Protein AF-A0A3D0LDP0-F1 (afdb_monomer)

Solvent-accessible surface area (backbone atoms only — not comparable to full-atom values): 14293 Å² total; per-residue (Å²): 132,55,76,66,56,52,51,52,51,51,52,51,51,52,51,53,52,52,52,50,51,51,51,51,52,49,51,55,51,48,54,50,48,52,54,46,50,67,53,43,67,64,47,64,78,70,68,77,84,78,96,70,92,71,87,87,81,73,90,76,76,71,83,43,73,59,37,53,51,30,53,55,51,36,50,54,50,52,51,51,41,50,54,49,48,53,55,33,52,54,31,54,52,49,34,54,50,44,55,53,49,42,55,52,34,53,76,70,73,48,90,45,68,70,56,54,52,52,34,52,52,37,49,51,52,34,49,52,48,50,52,52,40,52,51,51,50,51,52,40,53,49,46,44,50,53,24,53,49,51,43,55,52,52,55,58,53,55,70,57,58,78,75,70,78,91,80,84,87,83,90,77,89,83,90,82,91,82,84,89,84,90,81,88,79,90,89,85,88,84,91,78,83,85,84,79,86,78,86,78,81,80,79,78,81,76,81,81,79,86,77,88,79,84,86,81,91,75,91,79,84,89,81,84,131

Radius of gyration: 36.56 Å; Cα contacts (8 Å, |Δi|>4): 61; chains: 1; bounding box: 102×58×110 Å

pLDDT: mean 71.78, std 24.97, range [26.92, 97.44]

Nearest PDB structures (foldseek):
  6ixg-assembly2_B  TM=6.981E-01  e=3.106E+00  Homo sapiens
  3g67-assembly1_B  TM=4.786E-01  e=2.433E+00  Thermotoga maritima
  3g6b-assembly1_B  TM=5.863E-01  e=8.244E+00  Thermotoga maritima
  3zx6-assembly1_B  TM=4.062E-01  e=4.479E+00  Archaeoglobus fulgidus DSM 4304

Secondary structure (DSSP, 8-state):
--HHHHHHHHHHHHHHHHHHHHHHHHHHHHHHHHHHHHHHTTTGGGS----------S------HHHHHHHHHHHHHHHHHHHHHHHHHHHHHHHHHHHHHHHHHHHTT---HHHHHHHHHHHHHHHHHHHHHHHHHHHHHHHHHHHHHHHHHHHHHHHHHTTS-SS----------------------------------------------------------

Sequence (225 aa):
MSLEEKMKKRQEIQQQISDLQNQLRQHQIEQRKENQQKSGSSMDDMLGGNRQAAKAKKGGTGMSSASMQAIISADSSMHQVKVQGAVKSEMEGKAGVLESEIKLDEARGGDTTKKREELAEVEAKAQDITASQMEILSETEKDLKEAAEADREAEKKVDKKDKTEDKDKTDKSDQKLGEVSVDETKDTDNTVEPVNYEPVDVVSEGITVSTGTNEPAGNNVDVKV

Mean predicted aligned error: 21.75 Å

Structure (mmCIF, N/CA/C/O backbone):
data_AF-A0A3D0LDP0-F1
#
_entry.id   AF-A0A3D0LDP0-F1
#
loop_
_atom_site.group_PDB
_atom_site.id
_atom_site.type_symbol
_atom_site.label_atom_id
_atom_site.label_alt_id
_atom_site.label_comp_id
_atom_site.label_asym_id
_atom_site.label_entity_id
_atom_site.label_seq_id
_atom_site.pdbx_PDB_ins_code
_atom_site.Cartn_x
_atom_site.Cartn_y
_atom_site.Cartn_z
_atom_site.occupancy
_atom_site.B_iso_or_equiv
_atom_site.auth_seq_id
_atom_site.auth_comp_id
_atom_site.auth_asym_id
_atom_site.auth_atom_id
_atom_site.pdbx_PDB_model_num
ATOM 1 N N . MET A 1 1 ? -4.206 23.805 36.912 1.00 61.09 1 MET A N 1
ATOM 2 C CA . MET A 1 1 ? -3.276 24.696 36.189 1.00 61.09 1 MET A CA 1
ATOM 3 C C . MET A 1 1 ? -3.575 26.132 36.556 1.00 61.09 1 MET A C 1
ATOM 5 O O . MET A 1 1 ? -4.716 26.562 36.393 1.00 61.09 1 MET A O 1
ATOM 9 N N . SER A 1 2 ? -2.562 26.826 37.061 1.00 82.88 2 SER A N 1
ATOM 10 C CA . SER A 1 2 ? -2.573 28.261 37.358 1.00 82.88 2 SER A CA 1
ATOM 11 C C . SER A 1 2 ? -2.739 29.091 36.072 1.00 82.88 2 SER A C 1
ATOM 13 O O . SER A 1 2 ? -2.417 28.635 34.972 1.00 82.88 2 SER A O 1
ATOM 15 N N . LEU A 1 3 ? -3.263 30.315 36.192 1.00 84.62 3 LEU A N 1
ATOM 16 C CA . LEU A 1 3 ? -3.446 31.256 35.076 1.00 84.62 3 LEU A CA 1
ATOM 17 C C . LEU A 1 3 ? -2.103 31.587 34.397 1.00 84.62 3 LEU A C 1
ATOM 19 O O . LEU A 1 3 ? -2.027 31.699 33.175 1.00 84.62 3 LEU A O 1
ATOM 23 N N . GLU A 1 4 ? -1.027 31.626 35.179 1.00 81.69 4 GLU A N 1
ATOM 24 C CA . GLU A 1 4 ? 0.340 31.846 34.707 1.00 81.69 4 GLU A CA 1
ATOM 25 C C . GLU A 1 4 ? 0.877 30.661 33.884 1.00 81.69 4 GLU A C 1
ATOM 27 O O . GLU A 1 4 ? 1.462 30.847 32.817 1.00 81.69 4 GLU A O 1
ATOM 32 N N . GLU A 1 5 ? 0.590 29.428 34.314 1.00 85.62 5 GLU A N 1
ATOM 33 C CA . GLU A 1 5 ? 0.947 28.211 33.572 1.00 85.62 5 GLU A CA 1
ATOM 34 C C . GLU A 1 5 ? 0.204 28.132 32.234 1.00 85.62 5 GLU A C 1
ATOM 36 O O . GLU A 1 5 ? 0.773 27.711 31.228 1.00 85.62 5 GLU A O 1
ATOM 41 N N . LYS A 1 6 ? -1.061 28.572 32.194 1.00 88.25 6 LYS A N 1
ATOM 42 C CA . LYS A 1 6 ? -1.841 28.644 30.950 1.00 88.25 6 LYS A CA 1
ATOM 43 C C . LYS A 1 6 ? -1.274 29.676 29.977 1.00 88.25 6 LYS A C 1
ATOM 45 O O . LYS A 1 6 ? -1.229 29.406 28.780 1.00 88.25 6 LYS A O 1
ATOM 50 N N . MET A 1 7 ? -0.825 30.834 30.466 1.00 90.12 7 MET A N 1
ATOM 51 C CA . MET A 1 7 ? -0.200 31.848 29.611 1.00 90.12 7 MET A CA 1
ATOM 52 C C . MET A 1 7 ? 1.142 31.378 29.046 1.00 90.12 7 MET A C 1
ATOM 54 O O . MET A 1 7 ? 1.360 31.524 27.844 1.00 90.12 7 MET A O 1
ATOM 58 N N . LYS A 1 8 ? 1.992 30.743 29.865 1.00 92.12 8 LYS A N 1
ATOM 59 C CA . LYS A 1 8 ? 3.251 30.143 29.391 1.00 92.12 8 LYS A CA 1
ATOM 60 C C . LYS A 1 8 ? 3.009 29.060 28.344 1.00 92.12 8 LYS A C 1
ATOM 62 O O . LYS A 1 8 ? 3.582 29.137 27.264 1.00 92.12 8 LYS A O 1
ATOM 67 N N . LYS A 1 9 ? 2.084 28.128 28.597 1.00 91.69 9 LYS A N 1
ATOM 68 C CA . LYS A 1 9 ? 1.717 27.097 27.610 1.00 91.69 9 LYS A CA 1
ATOM 69 C C . LYS A 1 9 ? 1.188 27.691 26.312 1.00 91.69 9 LYS A C 1
ATOM 71 O O . LYS A 1 9 ? 1.481 27.186 25.239 1.00 91.69 9 LYS A O 1
ATOM 76 N N . ARG A 1 10 ? 0.422 28.780 26.386 1.00 93.38 10 ARG A N 1
ATOM 77 C CA . ARG A 1 10 ? -0.070 29.467 25.189 1.00 93.38 10 ARG A CA 1
ATOM 78 C C . ARG A 1 10 ? 1.066 30.095 24.379 1.00 93.38 10 ARG A C 1
ATOM 80 O O . ARG A 1 10 ? 1.023 30.025 23.157 1.00 93.38 10 ARG A O 1
ATOM 87 N N . GLN A 1 11 ? 2.057 30.691 25.038 1.00 94.69 11 GLN A N 1
ATOM 88 C CA . GLN A 1 11 ? 3.238 31.241 24.366 1.00 94.69 11 GLN A CA 1
ATOM 89 C C . GLN A 1 11 ? 4.102 30.140 23.743 1.00 94.69 11 GLN A C 1
ATOM 91 O O . GLN A 1 11 ? 4.520 30.270 22.598 1.00 94.69 11 GLN A O 1
ATOM 96 N N . GLU A 1 12 ? 4.300 29.036 24.460 1.00 94.44 12 GLU A N 1
ATOM 97 C CA . GLU A 1 12 ? 5.042 27.868 23.980 1.00 94.44 12 GLU A CA 1
ATOM 98 C C . GLU A 1 12 ? 4.375 27.239 22.749 1.00 94.44 12 GLU A C 1
ATOM 100 O O . GLU A 1 12 ? 5.027 27.029 21.730 1.00 94.44 12 GLU A O 1
ATOM 105 N N . ILE A 1 13 ? 3.052 27.050 22.783 1.00 95.81 13 ILE A N 1
ATOM 106 C CA . ILE A 1 13 ? 2.284 26.557 21.630 1.00 95.81 13 ILE A CA 1
ATOM 107 C C . ILE A 1 13 ? 2.407 27.515 20.438 1.00 95.81 13 ILE A C 1
ATOM 109 O O . ILE A 1 13 ? 2.549 27.074 19.303 1.00 95.81 13 ILE A O 1
ATOM 113 N N . GLN A 1 14 ? 2.379 28.831 20.665 1.00 94.75 14 GLN A N 1
ATOM 114 C CA . GLN A 1 14 ? 2.551 29.805 19.583 1.00 94.75 14 GLN A CA 1
ATOM 115 C C . GLN A 1 14 ? 3.947 29.746 18.952 1.00 94.75 14 GLN A C 1
ATOM 117 O O . GLN A 1 14 ? 4.055 29.847 17.729 1.00 94.75 14 GLN A O 1
ATOM 122 N N . GLN A 1 15 ? 4.996 29.548 19.754 1.00 95.06 15 GLN A N 1
ATOM 123 C CA . GLN A 1 15 ? 6.354 29.341 19.245 1.00 95.06 15 GLN A CA 1
ATOM 124 C C . GLN A 1 15 ? 6.444 28.052 18.425 1.00 95.06 15 GLN A C 1
ATOM 126 O O . GLN A 1 15 ? 6.892 28.092 17.282 1.00 95.06 15 GLN A O 1
ATOM 131 N N . GLN A 1 16 ? 5.906 26.946 18.942 1.00 96.12 16 GLN A N 1
ATOM 132 C CA . GLN A 1 16 ? 5.871 25.668 18.228 1.00 96.12 16 GLN A CA 1
ATOM 133 C C . GLN A 1 16 ? 5.115 25.760 16.896 1.00 96.12 16 GLN A C 1
ATOM 135 O O . GLN A 1 16 ? 5.568 25.213 15.895 1.00 96.12 16 GLN A O 1
ATOM 140 N N . ILE A 1 17 ? 3.994 26.489 16.846 1.00 95.12 17 ILE A N 1
ATOM 141 C CA . ILE A 1 17 ? 3.253 26.724 15.596 1.00 95.12 17 ILE A CA 1
ATOM 142 C C . ILE A 1 17 ? 4.118 27.487 14.586 1.00 95.12 17 ILE A C 1
ATOM 144 O O . ILE A 1 17 ? 4.141 27.127 13.410 1.00 95.12 17 ILE A O 1
ATOM 148 N N . SER A 1 18 ? 4.829 28.526 15.026 1.00 96.38 18 SER A N 1
ATOM 149 C CA . SER A 1 18 ? 5.713 29.307 14.155 1.00 96.38 18 SER A CA 1
ATOM 150 C C . SER A 1 18 ? 6.858 28.454 13.598 1.00 96.38 18 SER A C 1
ATOM 152 O O . SER A 1 18 ? 7.151 28.511 12.401 1.00 96.38 18 SER A O 1
ATOM 154 N N . ASP A 1 19 ? 7.473 27.625 14.437 1.00 96.94 19 ASP A N 1
ATOM 155 C CA . ASP A 1 19 ? 8.558 26.734 14.025 1.00 96.94 19 ASP A CA 1
ATOM 156 C C . ASP A 1 19 ? 8.072 25.677 13.029 1.00 96.94 19 ASP A C 1
ATOM 158 O O . ASP A 1 19 ? 8.693 25.482 11.981 1.00 96.94 19 ASP A O 1
ATOM 162 N N . LEU A 1 20 ? 6.908 25.073 13.282 1.00 97.31 20 LEU A N 1
ATOM 163 C CA . LEU A 1 20 ? 6.281 24.124 12.360 1.00 97.31 20 LEU A CA 1
ATOM 164 C C . LEU A 1 20 ? 5.942 24.767 11.009 1.00 97.31 20 LEU A C 1
ATOM 166 O O . LEU A 1 20 ? 6.154 24.157 9.962 1.00 97.31 20 LEU A O 1
ATOM 170 N N . GLN A 1 21 ? 5.458 26.012 10.995 1.00 95.56 21 GLN A N 1
ATOM 171 C CA . GLN A 1 21 ? 5.195 26.735 9.746 1.00 95.56 21 GLN A CA 1
ATOM 172 C C . GLN A 1 21 ? 6.478 27.008 8.953 1.00 95.56 21 GLN A C 1
ATOM 174 O O . GLN A 1 21 ? 6.472 26.927 7.722 1.00 95.56 21 GLN A O 1
ATOM 179 N N . ASN A 1 22 ? 7.584 27.310 9.637 1.00 96.12 22 ASN A N 1
ATOM 180 C CA . ASN A 1 22 ? 8.882 27.486 8.992 1.00 96.12 22 ASN A CA 1
ATOM 181 C C . ASN A 1 22 ? 9.413 26.165 8.420 1.00 96.12 22 ASN A C 1
ATOM 183 O O . ASN A 1 22 ? 9.867 26.156 7.275 1.00 96.12 22 ASN A O 1
ATOM 187 N N . GLN A 1 23 ? 9.280 25.055 9.153 1.00 96.31 23 GLN A N 1
ATOM 188 C CA . GLN A 1 23 ? 9.627 23.717 8.660 1.00 96.31 23 GLN A CA 1
ATOM 189 C C . GLN A 1 23 ? 8.791 23.324 7.439 1.00 96.31 23 GLN A C 1
ATOM 191 O O . GLN A 1 23 ? 9.340 22.871 6.436 1.00 96.31 23 GLN A O 1
ATOM 196 N N . LEU A 1 24 ? 7.478 23.567 7.473 1.00 95.50 24 LEU A N 1
ATOM 197 C CA . LEU A 1 24 ? 6.594 23.299 6.340 1.00 95.50 24 LEU A CA 1
ATOM 198 C C . LEU A 1 24 ? 7.001 24.116 5.109 1.00 95.50 24 LEU A C 1
ATOM 200 O O . LEU A 1 24 ? 7.079 23.576 4.006 1.00 95.50 24 LEU A O 1
ATOM 204 N N . ARG A 1 25 ? 7.301 25.410 5.292 1.00 96.31 25 ARG A N 1
ATOM 205 C CA . ARG A 1 25 ? 7.768 26.278 4.204 1.00 96.31 25 ARG A CA 1
ATOM 206 C C . ARG A 1 25 ? 9.084 25.765 3.620 1.00 96.31 25 ARG A C 1
ATOM 208 O O . ARG A 1 25 ? 9.228 25.727 2.401 1.00 96.31 25 ARG A O 1
ATOM 215 N N . GLN A 1 26 ? 10.024 25.360 4.471 1.00 95.19 26 GLN A N 1
ATOM 216 C CA . GLN A 1 26 ? 11.311 24.819 4.043 1.00 95.19 26 GLN A CA 1
ATOM 217 C C . GLN A 1 26 ? 11.131 23.528 3.241 1.00 95.19 26 GLN A C 1
ATOM 219 O O . GLN A 1 26 ? 11.650 23.430 2.133 1.00 95.19 26 GLN A O 1
ATOM 224 N N . HIS A 1 27 ? 10.311 22.601 3.733 1.00 95.94 27 HIS A N 1
ATOM 225 C CA . HIS A 1 27 ? 10.024 21.345 3.048 1.00 95.94 27 HIS A CA 1
ATOM 226 C C . HIS A 1 27 ? 9.334 21.562 1.692 1.00 95.94 27 HIS A C 1
ATOM 228 O O . HIS A 1 27 ? 9.665 20.909 0.707 1.00 95.94 27 HIS A O 1
ATOM 234 N N . GLN A 1 28 ? 8.398 22.511 1.595 1.00 93.00 28 GLN A N 1
ATOM 235 C CA . GLN A 1 28 ? 7.755 22.856 0.320 1.00 93.00 28 GLN A CA 1
ATOM 236 C C . GLN A 1 28 ? 8.742 23.450 -0.692 1.00 93.00 28 GLN A C 1
ATOM 238 O O . GLN A 1 28 ? 8.652 23.162 -1.886 1.00 93.00 28 GLN A O 1
ATOM 243 N N . ILE A 1 29 ? 9.681 24.283 -0.233 1.00 94.50 29 ILE A N 1
ATOM 244 C CA . ILE A 1 29 ? 10.746 24.830 -1.083 1.00 94.50 29 ILE A CA 1
ATOM 245 C C . ILE A 1 29 ? 11.676 23.709 -1.545 1.00 94.50 29 ILE A C 1
ATOM 247 O O . ILE A 1 29 ? 12.018 23.661 -2.723 1.00 94.50 29 ILE A O 1
ATOM 251 N N . GLU A 1 30 ? 12.049 22.798 -0.651 1.00 94.00 30 GLU A N 1
ATOM 252 C CA . GLU A 1 30 ? 12.917 21.664 -0.960 1.00 94.00 30 GLU A CA 1
ATOM 253 C C . GLU A 1 30 ? 12.265 20.711 -1.962 1.00 94.00 30 GLU A C 1
ATOM 255 O O . GLU A 1 30 ? 12.878 20.394 -2.974 1.00 94.00 30 GLU A O 1
ATOM 260 N N . GLN A 1 31 ? 10.984 20.384 -1.789 1.00 91.31 31 GLN A N 1
ATOM 261 C CA . GLN A 1 31 ? 10.231 19.567 -2.742 1.00 91.31 31 GLN A CA 1
ATOM 262 C C . GLN A 1 31 ? 10.118 20.243 -4.120 1.00 91.31 31 GLN A C 1
ATOM 264 O O . GLN A 1 31 ? 10.264 19.593 -5.155 1.00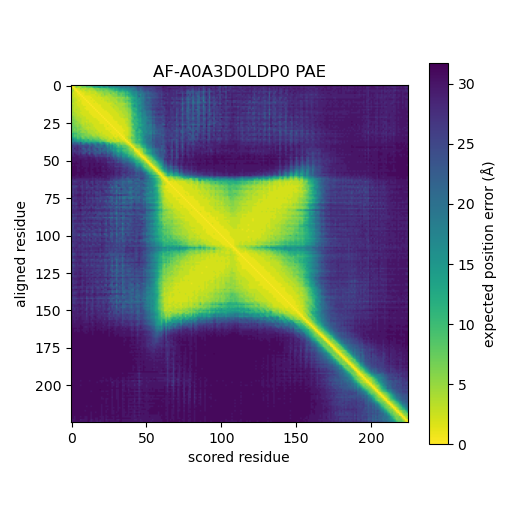 91.31 31 GLN A O 1
ATOM 269 N N . ARG A 1 32 ? 9.905 21.567 -4.166 1.00 90.12 32 ARG A N 1
ATOM 270 C CA . ARG A 1 32 ? 9.920 22.324 -5.431 1.00 90.12 32 ARG A CA 1
ATOM 271 C C . ARG A 1 32 ? 11.301 22.331 -6.072 1.00 90.12 32 ARG A C 1
ATOM 273 O O . ARG A 1 32 ? 11.393 22.187 -7.287 1.00 90.12 32 ARG A O 1
ATOM 280 N N . LYS A 1 33 ? 12.357 22.493 -5.277 1.00 89.38 33 LYS A N 1
ATOM 281 C CA . LYS A 1 33 ? 13.743 22.482 -5.745 1.00 89.38 33 LYS A CA 1
ATOM 282 C C . LYS A 1 33 ? 14.133 21.101 -6.262 1.00 89.38 33 LYS A C 1
ATOM 284 O O . LYS A 1 33 ? 14.723 21.020 -7.327 1.00 89.38 33 LYS A O 1
ATOM 289 N N . GLU A 1 34 ? 13.742 20.032 -5.582 1.00 86.50 34 GLU A N 1
ATOM 290 C CA . GLU A 1 34 ? 13.971 18.656 -6.015 1.00 86.50 34 GLU A CA 1
ATOM 291 C C . GLU A 1 34 ? 13.237 18.364 -7.330 1.00 86.50 34 GLU A C 1
ATOM 293 O O . GLU A 1 34 ? 13.839 17.854 -8.273 1.00 86.50 34 GLU A O 1
ATOM 298 N N . ASN A 1 35 ? 11.970 18.773 -7.448 1.00 81.81 35 ASN A N 1
ATOM 299 C CA . ASN A 1 35 ? 11.209 18.639 -8.692 1.00 81.81 35 ASN A CA 1
ATOM 300 C C . ASN A 1 35 ? 11.821 19.465 -9.834 1.00 81.81 35 ASN A C 1
ATOM 302 O O . ASN A 1 35 ? 11.879 18.996 -10.970 1.00 81.81 35 ASN A O 1
ATOM 306 N N . GLN A 1 36 ? 12.321 20.670 -9.548 1.00 77.81 36 GLN A N 1
ATOM 307 C CA . GLN A 1 36 ? 13.032 21.494 -10.529 1.00 77.81 36 GLN A CA 1
ATOM 308 C C . GLN A 1 36 ? 14.415 20.946 -10.872 1.00 77.81 36 GLN A C 1
ATOM 310 O O . GLN A 1 36 ? 14.832 21.098 -12.007 1.00 77.81 36 GLN A O 1
ATOM 315 N N . GLN A 1 37 ? 15.125 20.292 -9.955 1.00 76.44 37 GLN A N 1
ATOM 316 C CA . GLN A 1 37 ? 16.399 19.638 -10.258 1.00 76.44 37 GLN A CA 1
ATOM 317 C C . GLN A 1 37 ? 16.180 18.386 -11.112 1.00 76.44 37 GLN A C 1
ATOM 319 O O . GLN A 1 37 ? 16.908 18.195 -12.080 1.00 76.44 37 GLN A O 1
ATOM 324 N N . LYS A 1 38 ? 15.129 17.604 -10.829 1.00 70.12 38 LYS A N 1
ATOM 325 C CA . LYS A 1 38 ? 14.696 16.468 -11.661 1.00 70.12 38 LYS A CA 1
ATOM 326 C C . LYS A 1 38 ? 14.234 16.903 -13.058 1.00 70.12 38 LYS A C 1
ATOM 328 O O . LYS A 1 38 ? 14.491 16.205 -14.029 1.00 70.12 38 LYS A O 1
ATOM 333 N N . SER A 1 39 ? 13.584 18.065 -13.170 1.00 62.66 39 SER A N 1
ATOM 334 C CA . SER A 1 39 ? 13.124 18.611 -14.461 1.00 62.66 39 SER A CA 1
ATOM 335 C C . SER A 1 39 ? 14.215 19.405 -15.199 1.00 62.66 39 SER A C 1
ATOM 337 O O . SER A 1 39 ? 14.254 19.433 -16.424 1.00 62.66 39 SER A O 1
ATOM 339 N N . GLY A 1 40 ? 15.119 20.051 -14.461 1.00 56.19 40 GLY A N 1
ATOM 340 C CA . GLY A 1 40 ? 16.183 20.919 -14.966 1.00 56.19 40 GLY A CA 1
ATOM 341 C C . GLY A 1 40 ? 17.402 20.150 -15.465 1.00 56.19 40 GLY A C 1
ATOM 342 O O . GLY A 1 40 ? 17.995 20.559 -16.459 1.00 56.19 40 GLY A O 1
ATOM 343 N N . SER A 1 41 ? 17.716 18.986 -14.876 1.00 55.53 41 SER A N 1
ATOM 344 C CA . SER A 1 41 ? 18.724 18.077 -15.441 1.00 55.53 41 SER A CA 1
ATOM 345 C C . SER A 1 41 ? 18.313 17.506 -16.803 1.00 55.53 41 SER A C 1
ATOM 347 O O . SER A 1 41 ? 19.170 17.030 -17.534 1.00 55.53 41 SER A O 1
ATOM 349 N N . SER A 1 42 ? 17.021 17.559 -17.154 1.00 53.03 42 SER A N 1
ATOM 350 C CA . SER A 1 42 ? 16.510 17.123 -18.459 1.00 53.03 42 SER A CA 1
ATOM 351 C C . SER A 1 42 ? 16.497 18.234 -19.519 1.00 53.03 42 SER A C 1
ATOM 353 O O . SER A 1 42 ? 16.410 17.918 -20.701 1.00 53.03 42 SER A O 1
ATOM 355 N N . MET A 1 43 ? 16.565 19.517 -19.138 1.00 54.16 43 MET A N 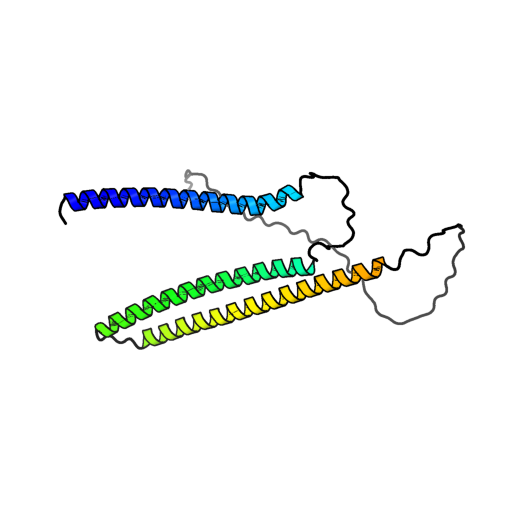1
ATOM 356 C CA . MET A 1 43 ? 16.565 20.639 -20.095 1.00 54.16 43 MET A CA 1
ATOM 357 C C . MET A 1 43 ? 17.962 21.200 -20.390 1.00 54.16 43 MET A C 1
ATOM 359 O O . MET A 1 43 ? 18.165 21.735 -21.479 1.00 54.16 43 MET A O 1
ATOM 363 N N . ASP A 1 44 ? 18.929 21.050 -19.478 1.00 52.56 44 ASP A N 1
ATOM 364 C CA . ASP A 1 44 ? 20.322 21.477 -19.714 1.00 52.56 44 ASP A CA 1
ATOM 365 C C . ASP A 1 44 ? 20.998 20.651 -20.830 1.00 52.56 44 ASP A C 1
ATOM 367 O O . ASP A 1 44 ? 21.762 21.183 -21.634 1.00 52.56 44 ASP A O 1
ATOM 371 N N . ASP A 1 45 ? 20.607 19.380 -20.981 1.00 55.94 45 ASP A N 1
ATOM 372 C CA . ASP A 1 45 ? 21.070 18.494 -22.063 1.00 55.94 45 ASP A CA 1
ATOM 373 C C . ASP A 1 45 ? 20.419 18.809 -23.433 1.00 55.94 45 ASP A C 1
ATOM 375 O O . ASP A 1 45 ? 20.904 18.396 -24.484 1.00 55.94 45 ASP A O 1
ATOM 379 N N . MET A 1 46 ? 19.339 19.604 -23.460 1.00 57.47 46 MET A N 1
ATOM 380 C CA . MET A 1 46 ? 18.641 19.982 -24.701 1.00 57.47 46 MET A CA 1
ATOM 381 C C . MET A 1 46 ? 19.059 21.353 -25.267 1.00 57.47 46 MET A C 1
ATOM 383 O O . MET A 1 46 ? 18.739 21.650 -26.419 1.00 57.47 46 MET A O 1
ATOM 387 N N . LEU A 1 47 ? 19.777 22.197 -24.510 1.00 60.69 47 LEU A N 1
ATOM 388 C CA . LEU A 1 47 ? 20.047 23.607 -24.867 1.00 60.69 47 LEU A CA 1
ATOM 389 C C . LEU A 1 47 ? 21.461 23.910 -25.408 1.00 60.69 47 LEU A C 1
ATOM 391 O O . LEU A 1 47 ? 21.826 25.072 -25.579 1.00 60.69 47 LEU A O 1
ATOM 395 N N . GLY A 1 48 ? 22.224 22.889 -25.812 1.00 62.59 48 GLY A N 1
ATOM 396 C CA . GLY A 1 48 ? 23.266 23.060 -26.838 1.00 62.59 48 GLY A CA 1
ATOM 397 C C . GLY A 1 48 ? 24.546 23.794 -26.411 1.00 62.59 48 GLY A C 1
ATOM 398 O O . GLY A 1 48 ? 25.088 24.585 -27.185 1.00 62.59 48 GLY A O 1
ATOM 399 N N . GLY A 1 49 ? 25.070 23.505 -25.220 1.00 58.56 49 GLY A N 1
ATOM 400 C CA . GLY A 1 49 ? 26.239 24.181 -24.650 1.00 58.56 49 GLY A CA 1
ATOM 401 C C . GLY A 1 49 ? 27.521 23.351 -24.506 1.00 58.56 49 GLY A C 1
ATOM 402 O O . GLY A 1 49 ? 28.088 23.378 -23.427 1.00 58.56 49 GLY A O 1
ATOM 403 N N . ASN A 1 50 ? 27.996 22.624 -25.532 1.00 48.72 50 ASN A N 1
ATOM 404 C CA . ASN A 1 50 ? 29.444 22.471 -25.810 1.00 48.72 50 ASN A CA 1
ATOM 405 C C . ASN A 1 50 ? 29.723 21.601 -27.050 1.00 48.72 50 ASN A C 1
ATOM 407 O O . ASN A 1 50 ? 29.756 20.372 -27.004 1.00 48.72 50 ASN A O 1
ATOM 411 N N . ARG A 1 51 ? 30.027 22.260 -28.172 1.00 56.12 51 ARG A N 1
ATOM 412 C CA . ARG A 1 51 ? 30.694 21.652 -29.331 1.00 56.12 51 ARG A CA 1
ATOM 413 C C . ARG A 1 51 ? 32.213 21.738 -29.161 1.00 56.12 51 ARG A C 1
ATOM 415 O O . ARG A 1 51 ? 32.851 22.525 -29.848 1.00 56.12 51 ARG A O 1
ATOM 422 N N . GLN A 1 52 ? 32.814 20.888 -28.331 1.00 52.19 52 GLN A N 1
ATOM 423 C CA . GLN A 1 52 ? 34.243 20.576 -28.466 1.00 52.19 52 GLN A CA 1
ATOM 424 C C . GLN A 1 52 ? 34.543 19.114 -28.112 1.00 52.19 52 GLN A C 1
ATOM 426 O O . GLN A 1 52 ? 34.693 18.740 -26.957 1.00 52.19 52 GLN A O 1
ATOM 431 N N . ALA A 1 53 ? 34.648 18.311 -29.174 1.00 52.47 53 ALA A N 1
ATOM 432 C CA . ALA A 1 53 ? 35.577 17.199 -29.357 1.00 52.47 53 ALA A CA 1
ATOM 433 C C . ALA A 1 53 ? 36.040 16.436 -28.097 1.00 52.47 53 ALA A C 1
ATOM 435 O O . ALA A 1 53 ? 37.189 16.548 -27.675 1.00 52.47 53 ALA A O 1
ATOM 436 N N . ALA A 1 54 ? 35.205 15.519 -27.616 1.00 43.97 54 ALA A N 1
ATOM 437 C CA . ALA A 1 54 ? 35.702 14.257 -27.087 1.00 43.97 54 ALA A CA 1
ATOM 438 C C . ALA A 1 54 ? 35.358 13.177 -28.113 1.00 43.97 54 ALA A C 1
ATOM 440 O O . ALA A 1 54 ? 34.199 13.000 -28.477 1.00 43.97 54 ALA A O 1
ATOM 441 N N . LYS A 1 55 ? 36.382 12.490 -28.625 1.00 46.72 55 LYS A N 1
ATOM 442 C CA . LYS A 1 55 ? 36.250 11.268 -29.423 1.00 46.72 55 LYS A CA 1
ATOM 443 C C . LYS A 1 55 ? 35.270 10.323 -28.720 1.00 46.72 55 LYS A C 1
ATOM 445 O O . LYS A 1 55 ? 35.643 9.646 -27.765 1.00 46.72 55 LYS A O 1
ATOM 450 N N . ALA A 1 56 ? 34.040 10.272 -29.219 1.00 48.16 56 ALA A N 1
ATOM 451 C CA . ALA A 1 56 ? 33.063 9.252 -28.895 1.00 48.16 56 ALA A CA 1
ATOM 452 C C . ALA A 1 56 ? 33.588 7.924 -29.447 1.00 48.16 56 ALA A C 1
ATOM 454 O O . ALA A 1 56 ? 33.409 7.588 -30.614 1.00 48.16 56 ALA A O 1
ATOM 455 N N . LYS A 1 57 ? 34.333 7.203 -28.614 1.00 49.97 57 LYS A N 1
ATOM 456 C CA . LYS A 1 57 ? 34.701 5.814 -28.863 1.00 49.97 57 LYS A CA 1
ATOM 457 C C . LYS A 1 57 ? 34.458 5.005 -27.599 1.00 49.97 57 LYS A C 1
ATOM 459 O O . LYS A 1 57 ? 35.409 4.598 -26.944 1.00 49.97 57 LYS A O 1
ATOM 464 N N . LYS A 1 58 ? 33.177 4.829 -27.266 1.00 45.84 58 LYS A N 1
ATOM 465 C CA . LYS A 1 58 ? 32.571 3.578 -26.781 1.00 45.84 58 LYS A CA 1
ATOM 466 C C . LYS A 1 58 ? 31.061 3.805 -26.678 1.00 45.84 58 LYS A C 1
ATOM 468 O O . LYS A 1 58 ? 30.643 4.712 -25.967 1.00 45.84 58 LYS A O 1
ATOM 473 N N . GLY A 1 59 ? 30.285 3.065 -27.466 1.00 47.47 59 GLY A N 1
ATOM 474 C CA . GLY A 1 59 ? 28.842 3.237 -27.578 1.00 47.47 59 GLY A CA 1
ATOM 475 C C . GLY A 1 59 ? 28.142 2.959 -26.253 1.00 47.47 59 GLY A C 1
ATOM 476 O O . GLY A 1 59 ? 28.233 1.855 -25.733 1.00 47.47 59 GLY A O 1
ATOM 477 N N . GLY A 1 60 ? 27.470 3.971 -25.715 1.00 51.94 60 GLY A N 1
ATOM 478 C CA . GLY A 1 60 ? 26.270 3.757 -24.923 1.00 51.94 60 GLY A CA 1
ATOM 479 C C . GLY A 1 60 ? 25.118 4.021 -25.872 1.00 51.94 60 GLY A C 1
ATOM 480 O O . GLY A 1 60 ? 24.885 5.169 -26.254 1.00 51.94 60 GLY A O 1
ATOM 481 N N . THR A 1 61 ? 24.476 2.966 -26.353 1.00 58.66 61 THR A N 1
ATOM 482 C CA . THR A 1 61 ? 23.206 3.117 -27.055 1.00 58.66 61 THR A CA 1
ATOM 483 C C . THR A 1 61 ? 22.223 3.616 -25.993 1.00 58.66 61 THR A C 1
ATOM 485 O O . THR A 1 61 ? 22.147 3.035 -24.915 1.00 58.66 61 THR A O 1
ATOM 488 N N . GLY A 1 62 ? 21.539 4.744 -26.220 1.00 69.00 62 GLY A N 1
ATOM 489 C CA . GLY A 1 62 ? 20.440 5.145 -25.330 1.00 69.00 62 GLY A CA 1
ATOM 490 C C . GLY A 1 62 ? 19.443 3.987 -25.170 1.00 69.00 62 GLY A C 1
ATOM 491 O O . GLY A 1 62 ? 19.392 3.134 -26.055 1.00 69.00 62 GLY A O 1
ATOM 492 N N . MET A 1 63 ? 18.702 3.940 -24.052 1.00 77.00 63 MET A N 1
ATOM 493 C CA . MET A 1 63 ? 17.726 2.876 -23.733 1.00 77.00 63 MET A CA 1
ATOM 494 C C . MET A 1 63 ? 17.020 2.339 -24.987 1.00 77.00 63 MET A C 1
ATOM 496 O O . MET A 1 63 ? 16.433 3.124 -25.742 1.00 77.00 63 MET A O 1
ATOM 500 N N . SER A 1 64 ? 17.069 1.024 -25.223 1.00 83.62 64 SER A N 1
ATOM 501 C CA . SER A 1 64 ? 16.393 0.447 -26.388 1.00 83.62 64 SER A CA 1
ATOM 502 C C . SER A 1 64 ? 14.873 0.604 -26.286 1.00 83.62 64 SER A C 1
ATOM 504 O O . SER A 1 64 ? 14.299 0.833 -25.222 1.00 83.62 64 SER A O 1
ATOM 506 N N . SER A 1 65 ? 14.174 0.412 -27.405 1.00 87.75 65 SER A N 1
ATOM 507 C CA . SER A 1 65 ? 12.705 0.399 -27.428 1.00 87.75 65 SER A CA 1
ATOM 508 C C . SER A 1 65 ? 12.100 -0.604 -26.440 1.00 87.75 65 SER A C 1
ATOM 510 O O . SER A 1 65 ? 11.095 -0.295 -25.806 1.00 87.75 65 SER A O 1
ATOM 512 N N . ALA A 1 66 ? 12.737 -1.768 -26.271 1.00 86.12 66 ALA A N 1
ATOM 513 C CA . ALA A 1 66 ? 12.317 -2.797 -25.325 1.00 86.12 66 ALA A CA 1
ATOM 514 C C . ALA A 1 66 ? 12.409 -2.321 -23.866 1.00 86.12 66 ALA A C 1
ATOM 516 O O . ALA A 1 66 ? 11.455 -2.500 -23.111 1.00 86.12 66 ALA A O 1
ATOM 517 N N . SER A 1 67 ? 13.501 -1.659 -23.469 1.00 86.62 67 SER A N 1
ATOM 518 C CA . SER A 1 67 ? 13.613 -1.100 -22.118 1.00 86.62 67 SER A CA 1
ATOM 519 C C . SER A 1 67 ? 12.688 0.087 -21.900 1.00 86.62 67 SER A C 1
ATOM 521 O O . SER A 1 67 ? 12.092 0.189 -20.831 1.00 86.62 67 SER A O 1
ATOM 523 N N . MET A 1 68 ? 12.467 0.938 -22.907 1.00 90.50 68 MET A N 1
ATOM 524 C CA . MET A 1 68 ? 11.446 1.987 -22.813 1.00 90.50 68 MET A CA 1
ATOM 525 C C . MET A 1 68 ? 10.048 1.397 -22.595 1.00 90.50 68 MET A C 1
ATOM 527 O O . MET A 1 68 ? 9.327 1.849 -21.707 1.00 90.50 68 MET A O 1
ATOM 531 N N . GLN A 1 69 ? 9.678 0.358 -23.346 1.00 91.25 69 GLN A N 1
ATOM 532 C CA . GLN A 1 69 ? 8.391 -0.318 -23.189 1.00 91.25 69 GLN A CA 1
ATOM 533 C C . GLN A 1 69 ? 8.258 -1.005 -21.824 1.00 91.25 69 GLN A C 1
ATOM 535 O O . GLN A 1 69 ? 7.198 -0.911 -21.204 1.00 91.25 69 GLN A O 1
ATOM 540 N N . ALA A 1 70 ? 9.320 -1.644 -21.326 1.00 92.25 70 ALA A N 1
ATOM 541 C CA . ALA A 1 70 ? 9.324 -2.263 -20.004 1.00 92.25 70 ALA A CA 1
ATOM 542 C C . ALA A 1 70 ? 9.170 -1.225 -18.883 1.00 92.25 70 ALA A C 1
ATOM 544 O O . ALA A 1 70 ? 8.409 -1.456 -17.951 1.00 92.25 70 ALA A O 1
ATOM 545 N N . ILE A 1 71 ? 9.804 -0.049 -18.991 1.00 92.06 71 ILE A N 1
ATOM 546 C CA . ILE A 1 71 ? 9.615 1.037 -18.014 1.00 92.06 71 ILE A CA 1
ATOM 547 C C . ILE A 1 71 ? 8.183 1.585 -18.044 1.00 92.06 71 ILE A C 1
ATOM 549 O O . ILE A 1 71 ? 7.597 1.800 -16.985 1.00 92.06 71 ILE A O 1
ATOM 553 N N . ILE A 1 72 ? 7.597 1.790 -19.226 1.00 92.31 72 ILE A N 1
ATOM 554 C CA . ILE A 1 72 ? 6.201 2.250 -19.341 1.00 92.31 72 ILE A CA 1
ATOM 555 C C . ILE A 1 72 ? 5.241 1.207 -18.751 1.00 92.31 72 ILE A C 1
ATOM 557 O O . ILE A 1 72 ? 4.321 1.551 -18.010 1.00 92.31 72 ILE A O 1
ATOM 561 N N . SER A 1 73 ? 5.476 -0.074 -19.044 1.00 92.25 73 SER A N 1
ATOM 562 C CA . SER A 1 73 ? 4.668 -1.177 -18.511 1.00 92.25 73 SER A CA 1
ATOM 563 C C . SER A 1 73 ? 4.806 -1.260 -16.990 1.00 92.25 73 SER A C 1
ATOM 565 O O . SER A 1 73 ? 3.798 -1.318 -16.289 1.00 92.25 73 SER A O 1
ATOM 567 N N . ALA A 1 74 ? 6.028 -1.130 -16.469 1.00 93.25 74 ALA A N 1
ATOM 568 C CA . ALA A 1 74 ? 6.296 -1.063 -15.039 1.00 93.25 74 ALA A CA 1
ATOM 569 C C . ALA A 1 74 ? 5.563 0.100 -14.358 1.00 93.25 74 ALA A C 1
ATOM 571 O O . ALA A 1 74 ? 5.030 -0.082 -13.269 1.00 93.25 74 ALA A O 1
ATOM 572 N N . ASP A 1 75 ? 5.477 1.277 -14.985 1.00 93.81 75 ASP A N 1
ATOM 573 C CA . ASP A 1 75 ? 4.707 2.396 -14.433 1.00 93.81 75 ASP A CA 1
ATOM 574 C C . ASP A 1 75 ? 3.217 2.041 -14.301 1.00 93.81 75 ASP A C 1
ATOM 576 O O . ASP A 1 75 ? 2.617 2.245 -13.242 1.00 93.81 75 ASP A O 1
ATOM 580 N N . SER A 1 76 ? 2.634 1.405 -15.322 1.00 93.69 76 SER A N 1
ATOM 581 C CA . SER A 1 76 ? 1.239 0.946 -15.274 1.00 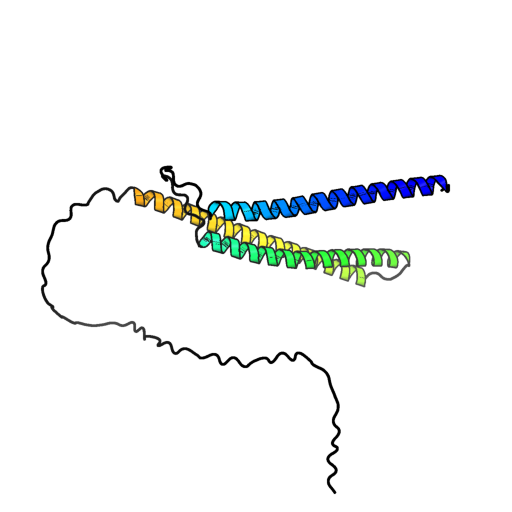93.69 76 SER A CA 1
ATOM 582 C C . SER A 1 76 ? 0.992 -0.106 -14.180 1.00 93.69 76 SER A C 1
ATOM 584 O O . SER A 1 76 ? 0.044 0.026 -13.399 1.00 93.69 76 SER A O 1
ATOM 586 N N . SER A 1 77 ? 1.897 -1.078 -14.031 1.00 93.69 77 SER A N 1
ATOM 587 C CA . SER A 1 77 ? 1.867 -2.081 -12.961 1.00 93.69 77 SER A CA 1
ATOM 588 C C . SER A 1 77 ? 1.989 -1.434 -11.581 1.00 93.69 77 SER A C 1
ATOM 590 O O . SER A 1 77 ? 1.228 -1.737 -10.661 1.00 93.69 77 SER A O 1
ATOM 592 N N . MET A 1 78 ? 2.881 -0.453 -11.434 1.00 92.69 78 MET A N 1
ATOM 593 C CA . MET A 1 78 ? 3.038 0.314 -10.197 1.00 92.69 78 MET A CA 1
ATOM 594 C C . MET A 1 78 ? 1.796 1.151 -9.873 1.00 92.69 78 MET A C 1
ATOM 596 O O . MET A 1 78 ? 1.443 1.310 -8.702 1.00 92.69 78 MET A O 1
ATOM 600 N N . HIS A 1 79 ? 1.098 1.678 -10.880 1.00 95.56 79 HIS A N 1
ATOM 601 C CA . HIS A 1 79 ? -0.202 2.319 -10.698 1.00 95.56 79 HIS A CA 1
ATOM 602 C C . HIS A 1 79 ? -1.253 1.337 -10.165 1.00 95.56 79 HIS A C 1
ATOM 604 O O . HIS A 1 79 ? -1.965 1.672 -9.215 1.00 95.56 79 HIS A O 1
ATOM 610 N N . GLN A 1 80 ? -1.308 0.117 -10.698 1.00 93.44 80 GLN A N 1
ATOM 611 C CA . GLN A 1 80 ? -2.212 -0.927 -10.212 1.00 93.44 80 GLN A CA 1
ATOM 612 C C . GLN A 1 80 ? -1.913 -1.322 -8.757 1.00 93.44 80 GLN A C 1
ATOM 614 O O . GLN A 1 80 ? -2.832 -1.390 -7.936 1.00 93.44 80 GLN A O 1
ATOM 619 N N . VAL A 1 81 ? -0.634 -1.478 -8.400 1.00 94.31 81 VAL A N 1
ATOM 620 C CA . VAL A 1 81 ? -0.199 -1.755 -7.019 1.00 94.31 81 VAL A CA 1
ATOM 621 C C . VAL A 1 81 ? -0.626 -0.639 -6.062 1.00 94.31 81 VAL A C 1
ATOM 623 O O . VAL A 1 81 ? -1.084 -0.925 -4.955 1.00 94.31 81 VAL A O 1
ATOM 626 N N . LYS A 1 82 ? -0.543 0.634 -6.477 1.00 94.81 82 LYS A N 1
ATOM 627 C CA . LYS A 1 82 ? -1.012 1.773 -5.664 1.00 94.81 82 LYS A CA 1
ATOM 628 C C . LYS A 1 82 ? -2.517 1.713 -5.408 1.00 94.81 82 LYS A C 1
ATOM 630 O O . LYS A 1 82 ? -2.939 1.938 -4.276 1.00 94.81 82 LYS A O 1
ATOM 635 N N . VAL A 1 83 ? -3.319 1.394 -6.427 1.00 95.56 83 VAL A N 1
ATOM 636 C CA . VAL A 1 83 ? -4.780 1.247 -6.278 1.00 95.56 83 VAL A CA 1
ATOM 637 C C . VAL A 1 83 ? -5.103 0.107 -5.314 1.00 95.56 83 VAL A C 1
ATOM 639 O O . VAL A 1 83 ? -5.858 0.300 -4.363 1.00 95.56 83 VAL A O 1
ATOM 642 N N . GLN A 1 84 ? -4.467 -1.052 -5.491 1.00 93.38 84 GLN A N 1
ATOM 643 C CA . GLN A 1 84 ? -4.583 -2.179 -4.565 1.00 93.38 84 GLN A CA 1
ATOM 644 C C . GLN A 1 84 ? -4.136 -1.805 -3.141 1.00 93.38 84 GLN A C 1
ATOM 646 O O . GLN A 1 84 ? -4.770 -2.198 -2.166 1.00 93.38 84 GLN A O 1
ATOM 651 N N . GLY A 1 85 ? -3.092 -0.985 -3.003 1.00 94.19 85 GLY A N 1
ATOM 652 C CA . GLY A 1 85 ? -2.603 -0.493 -1.713 1.00 94.19 85 GLY A CA 1
ATOM 653 C C . GLY A 1 85 ? -3.602 0.401 -0.991 1.00 94.19 85 GLY A C 1
ATOM 654 O O . GLY A 1 85 ? -3.768 0.270 0.221 1.00 94.19 85 GLY A O 1
ATOM 655 N N . ALA A 1 86 ? -4.314 1.256 -1.725 1.00 94.62 86 ALA A N 1
ATOM 656 C CA . ALA A 1 86 ? -5.393 2.059 -1.161 1.00 94.62 86 ALA A CA 1
ATOM 657 C C . ALA A 1 86 ? -6.535 1.170 -0.643 1.00 94.62 86 ALA A C 1
ATOM 659 O O . ALA A 1 86 ? -6.954 1.328 0.501 1.00 94.62 86 ALA A O 1
ATOM 660 N N . VAL A 1 87 ? -6.967 0.179 -1.432 1.00 95.31 87 VAL A N 1
ATOM 661 C CA . VAL A 1 87 ? -8.015 -0.772 -1.019 1.00 95.31 87 VAL A CA 1
ATOM 662 C C . VAL A 1 87 ? -7.586 -1.570 0.213 1.00 95.31 87 VAL A C 1
ATOM 664 O O . VAL A 1 87 ? -8.365 -1.718 1.153 1.00 95.31 87 VAL A O 1
ATOM 667 N N . LYS A 1 88 ? -6.335 -2.038 0.258 1.00 95.00 88 LYS A N 1
ATOM 668 C CA . LYS A 1 88 ? -5.779 -2.710 1.437 1.00 95.00 88 LYS A CA 1
ATOM 669 C C . LYS A 1 88 ? -5.813 -1.807 2.672 1.00 95.00 88 LYS A C 1
ATOM 671 O O . LYS A 1 88 ? -6.254 -2.253 3.724 1.00 95.00 88 LYS A O 1
ATOM 676 N N . SER A 1 89 ? -5.393 -0.547 2.552 1.00 95.06 89 SER A N 1
ATOM 677 C CA . SER A 1 89 ? -5.413 0.396 3.676 1.00 95.06 89 SER A CA 1
ATOM 678 C C . SER A 1 89 ? -6.837 0.656 4.183 1.00 95.06 89 SER A C 1
ATOM 680 O O . SER A 1 89 ? -7.061 0.719 5.392 1.00 95.06 89 SER A O 1
ATOM 682 N N . GLU A 1 90 ? -7.821 0.732 3.283 1.00 95.44 90 GLU A N 1
ATOM 683 C CA . GLU A 1 90 ? -9.232 0.804 3.673 1.00 95.44 90 GLU A CA 1
ATOM 684 C C . GLU A 1 90 ? -9.701 -0.462 4.405 1.00 95.44 90 GLU A C 1
ATOM 686 O O . GLU A 1 90 ? -10.441 -0.361 5.385 1.00 95.44 90 GLU A O 1
ATOM 691 N N . MET A 1 91 ? -9.274 -1.649 3.962 1.00 95.25 91 MET A N 1
ATOM 692 C CA . MET A 1 91 ? -9.580 -2.915 4.636 1.00 95.25 91 MET A CA 1
ATOM 693 C C . MET A 1 91 ? 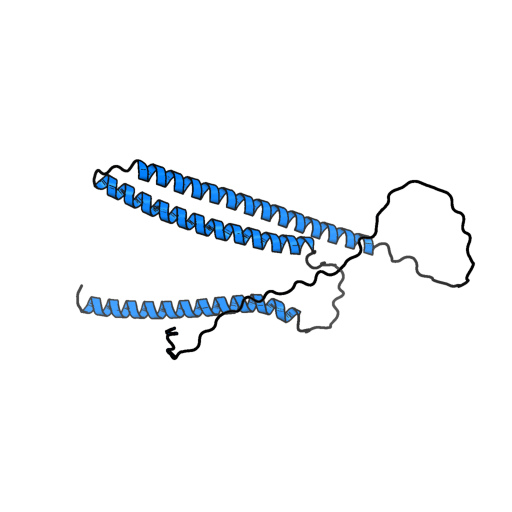-8.950 -2.988 6.030 1.00 95.25 91 MET A C 1
ATOM 695 O O . MET A 1 91 ? -9.645 -3.327 6.981 1.00 95.25 91 MET A O 1
ATOM 699 N N . GLU A 1 92 ? -7.683 -2.601 6.183 1.00 93.19 92 GLU A N 1
ATOM 700 C CA . GLU A 1 92 ? -7.007 -2.525 7.487 1.00 93.19 92 GLU A CA 1
ATOM 701 C C . GLU A 1 92 ? -7.712 -1.537 8.431 1.00 93.19 92 GLU A C 1
ATOM 703 O O . GLU A 1 92 ? -7.907 -1.824 9.613 1.00 93.19 92 GLU A O 1
ATOM 708 N N . GLY A 1 93 ? -8.172 -0.397 7.905 1.00 96.31 93 GLY A N 1
ATOM 709 C CA . GLY A 1 93 ? -8.978 0.561 8.663 1.00 96.31 93 GLY A CA 1
ATOM 710 C C . GLY A 1 93 ? -10.309 -0.031 9.134 1.00 96.31 93 GLY A C 1
ATOM 711 O O . GLY A 1 93 ? -10.669 0.113 10.304 1.00 96.31 93 GLY A O 1
ATOM 712 N N . LYS A 1 94 ? -11.027 -0.738 8.250 1.00 95.88 94 LYS A N 1
ATOM 713 C CA . LYS A 1 94 ? -12.272 -1.445 8.598 1.00 95.88 94 LYS A CA 1
ATOM 714 C C . LYS A 1 94 ? -12.036 -2.543 9.634 1.00 95.88 94 LYS A C 1
ATOM 716 O O . LYS A 1 94 ? -12.804 -2.629 10.588 1.00 95.88 94 LYS A O 1
ATOM 721 N N . ALA A 1 95 ? -10.970 -3.328 9.489 1.00 95.44 95 ALA A N 1
ATOM 722 C CA . ALA A 1 95 ? -10.580 -4.347 10.458 1.00 95.44 95 ALA A CA 1
ATOM 723 C C . ALA A 1 95 ? -10.322 -3.728 11.842 1.00 95.44 95 ALA A C 1
ATOM 725 O O . ALA A 1 95 ? -10.876 -4.188 12.837 1.00 95.44 95 ALA A O 1
ATOM 726 N N . GLY A 1 96 ? -9.593 -2.608 11.908 1.00 96.31 96 GLY A N 1
ATOM 727 C CA . GLY A 1 96 ? -9.364 -1.888 13.164 1.00 96.31 96 GLY A CA 1
ATOM 728 C C . GLY A 1 96 ? -10.651 -1.378 13.828 1.00 96.31 96 GLY A C 1
ATOM 729 O O . GLY A 1 96 ? -10.790 -1.444 15.053 1.00 96.31 96 GLY A O 1
ATOM 730 N N . VAL A 1 97 ? -11.623 -0.911 13.035 1.00 97.44 97 VAL A N 1
ATOM 731 C CA . VAL A 1 97 ? -12.954 -0.540 13.547 1.00 97.44 97 VAL A CA 1
ATOM 732 C C . VAL A 1 97 ? -13.680 -1.772 14.088 1.00 97.44 97 VAL A C 1
ATOM 734 O O . VAL A 1 97 ? -14.105 -1.747 15.244 1.00 97.44 97 VAL A O 1
ATOM 737 N N . LEU A 1 98 ? -13.752 -2.861 13.319 1.00 96.06 98 LEU A N 1
ATOM 738 C CA . LEU A 1 98 ? -14.394 -4.112 13.736 1.00 96.06 98 LEU A CA 1
ATOM 739 C C . LEU A 1 98 ? -13.777 -4.673 15.021 1.00 96.06 98 LEU A C 1
ATOM 741 O O . LEU A 1 98 ? -14.508 -5.044 15.936 1.00 96.06 98 LEU A O 1
ATOM 745 N N . GLU A 1 99 ? -12.450 -4.660 15.155 1.00 95.44 99 GLU A N 1
ATOM 746 C CA . GLU A 1 99 ? -11.775 -5.044 16.397 1.00 95.44 99 GLU A CA 1
ATOM 747 C C . GLU A 1 99 ? -12.226 -4.204 17.596 1.00 95.44 99 GLU A C 1
ATOM 749 O O . GLU A 1 99 ? -12.429 -4.730 18.693 1.00 95.44 99 GLU A O 1
ATOM 754 N N . SER A 1 100 ? -12.331 -2.885 17.417 1.00 96.38 100 SER A N 1
ATOM 755 C CA . SER A 1 100 ? -12.740 -1.979 18.490 1.00 96.38 100 SER A CA 1
ATOM 756 C C . SER A 1 100 ? -14.198 -2.201 18.893 1.00 96.38 100 SER A C 1
ATOM 758 O O . SER A 1 100 ? -14.516 -2.201 20.084 1.00 96.38 100 SER A O 1
ATOM 760 N N . GLU A 1 101 ? -15.064 -2.470 17.916 1.00 95.25 101 GLU A N 1
ATOM 761 C CA . GLU A 1 101 ? -16.463 -2.800 18.149 1.00 95.25 101 GLU A CA 1
ATOM 762 C C . GLU A 1 101 ? -16.617 -4.142 18.862 1.00 95.25 101 GLU A C 1
ATOM 764 O O . GLU A 1 101 ? -17.357 -4.217 19.838 1.00 95.25 101 GLU A O 1
ATOM 769 N N . ILE A 1 102 ? -15.877 -5.175 18.447 1.00 95.44 102 ILE A N 1
ATOM 770 C CA . ILE A 1 102 ? -15.861 -6.485 19.114 1.00 95.44 102 ILE A CA 1
ATOM 771 C C . ILE A 1 102 ? -15.450 -6.324 20.579 1.00 95.44 102 ILE A C 1
ATOM 773 O O . ILE A 1 102 ? -16.142 -6.818 21.465 1.00 95.44 102 ILE A O 1
ATOM 777 N N . LYS A 1 103 ? -14.366 -5.585 20.852 1.00 95.62 103 LYS A N 1
ATOM 778 C CA . LYS A 1 103 ? -13.893 -5.329 22.225 1.00 95.62 103 LYS A CA 1
ATOM 779 C C . LYS A 1 103 ? -14.957 -4.615 23.067 1.00 95.62 103 LYS A C 1
ATOM 781 O O . LYS A 1 103 ? -15.134 -4.938 24.242 1.00 95.62 103 LYS A O 1
ATOM 786 N N . LEU A 1 104 ? -15.662 -3.644 22.485 1.00 96.31 104 LEU A N 1
ATOM 787 C CA . LEU A 1 104 ? -16.716 -2.897 23.172 1.00 96.31 104 LEU A CA 1
ATOM 788 C C . LEU A 1 104 ? -17.957 -3.755 23.439 1.00 96.31 104 LEU A C 1
ATOM 790 O O . LEU A 1 104 ? -18.526 -3.685 24.530 1.00 96.31 104 LEU A O 1
ATOM 794 N N . ASP A 1 105 ? -18.377 -4.544 22.455 1.00 94.25 105 ASP A N 1
ATOM 795 C CA . ASP A 1 105 ? -19.544 -5.412 22.561 1.00 94.25 105 ASP A CA 1
ATOM 796 C C . ASP A 1 105 ? -19.283 -6.549 23.554 1.00 94.25 105 ASP A C 1
ATOM 798 O O . ASP A 1 105 ? -20.131 -6.818 24.403 1.00 94.25 105 ASP A O 1
ATOM 802 N N . GLU A 1 106 ? -18.077 -7.121 23.568 1.00 94.06 106 GLU A N 1
ATOM 803 C CA . GLU A 1 106 ? -17.649 -8.095 24.581 1.00 94.06 106 GLU A CA 1
ATOM 804 C C . GLU A 1 106 ? -17.678 -7.514 25.991 1.00 94.06 106 GLU A C 1
ATOM 806 O O . GLU A 1 106 ? -18.211 -8.140 26.908 1.00 94.06 106 GLU A O 1
ATOM 811 N N . ALA A 1 107 ? -17.188 -6.285 26.168 1.00 94.50 107 ALA A N 1
ATOM 812 C CA . ALA A 1 107 ? -17.242 -5.597 27.457 1.00 94.50 107 ALA A CA 1
ATOM 813 C C . ALA A 1 107 ? -18.683 -5.342 27.943 1.00 94.50 107 ALA A C 1
ATOM 815 O O . ALA A 1 107 ? -18.910 -5.162 29.140 1.00 94.50 107 ALA A O 1
ATOM 816 N N . ARG A 1 108 ? -19.661 -5.329 27.030 1.00 95.62 108 ARG A N 1
ATOM 817 C CA . ARG A 1 108 ? -21.092 -5.158 27.323 1.00 95.62 108 ARG A CA 1
ATOM 818 C C . ARG A 1 108 ? -21.862 -6.481 27.391 1.00 95.62 108 ARG A C 1
ATOM 820 O O . ARG A 1 108 ? -23.057 -6.451 27.673 1.00 95.62 108 ARG A O 1
ATOM 827 N N . GLY A 1 109 ? -21.202 -7.617 27.157 1.00 92.38 109 GLY A N 1
ATOM 828 C CA . GLY A 1 109 ? -21.839 -8.936 27.100 1.00 92.38 109 GLY A CA 1
ATOM 829 C C . GLY A 1 109 ? -22.687 -9.168 25.842 1.00 92.38 109 GLY A C 1
ATOM 830 O O . GLY A 1 109 ? -23.624 -9.962 25.883 1.00 92.38 109 GLY A O 1
ATOM 831 N N . GLY A 1 110 ? -22.402 -8.449 24.754 1.00 92.50 110 GLY A N 1
ATOM 832 C CA . GLY A 1 110 ? -23.025 -8.639 23.445 1.00 92.50 110 GLY A CA 1
ATOM 833 C C . GLY A 1 110 ? -22.441 -9.825 22.669 1.00 92.50 110 GLY A C 1
ATOM 834 O O . GLY A 1 110 ? -21.358 -10.320 22.977 1.00 92.50 110 GLY A O 1
ATOM 835 N N . ASP A 1 111 ? -23.166 -10.276 21.644 1.00 92.50 111 ASP A N 1
ATOM 836 C CA . ASP A 1 111 ? -22.707 -11.319 20.720 1.00 92.50 111 ASP A CA 1
ATOM 837 C C . ASP A 1 111 ? -21.792 -10.723 19.637 1.00 92.50 111 ASP A C 1
ATOM 839 O O . ASP A 1 111 ? -22.182 -9.799 18.921 1.00 92.50 111 ASP A O 1
ATOM 843 N N . THR A 1 112 ? -20.579 -11.267 19.508 1.00 95.12 112 THR A N 1
ATOM 844 C CA . THR A 1 112 ? -19.551 -10.814 18.557 1.00 95.12 112 THR A CA 1
ATOM 845 C C . THR A 1 112 ? -19.234 -11.820 17.455 1.00 95.12 112 THR A C 1
ATOM 847 O O . THR A 1 112 ? -18.364 -11.552 16.628 1.00 95.12 112 THR A O 1
ATOM 850 N N . THR A 1 113 ? -19.945 -12.950 17.390 1.00 93.81 113 THR A N 1
ATOM 851 C CA . THR A 1 113 ? -19.686 -14.038 16.427 1.00 93.81 113 THR A CA 1
ATOM 852 C C . THR A 1 113 ? -19.616 -13.545 14.980 1.00 93.81 113 THR A C 1
ATOM 854 O O . THR A 1 113 ? -18.585 -13.694 14.329 1.00 93.81 113 THR A O 1
ATOM 857 N N . LYS A 1 114 ? -20.658 -12.854 14.507 1.00 94.38 114 LYS A N 1
ATOM 858 C CA . LYS A 1 114 ? -20.716 -12.310 13.138 1.00 94.38 114 LYS A CA 1
ATOM 859 C C . LYS A 1 114 ? -19.626 -11.279 12.847 1.00 94.38 114 LYS A C 1
ATOM 861 O O . LYS A 1 114 ? -19.056 -11.279 11.765 1.00 94.38 114 LYS A O 1
ATOM 866 N N . LYS A 1 1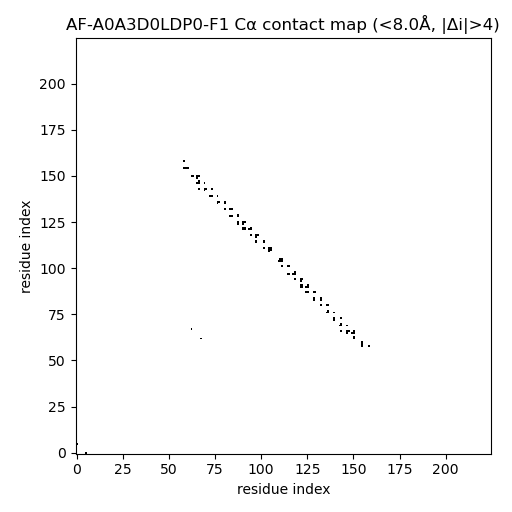15 ? -19.312 -10.410 13.814 1.00 93.88 115 LYS A N 1
ATOM 867 C CA . LYS A 1 115 ? -18.265 -9.389 13.645 1.00 93.88 115 LYS A CA 1
ATOM 868 C C . LYS A 1 115 ? -16.876 -10.017 13.557 1.00 93.88 115 LYS A C 1
ATOM 870 O O . LYS A 1 115 ? -16.030 -9.524 12.824 1.00 93.88 115 LYS A O 1
ATOM 875 N N . ARG A 1 116 ? -16.640 -11.110 14.289 1.00 92.88 116 ARG A N 1
ATOM 876 C CA . ARG A 1 116 ? -15.391 -11.883 14.222 1.00 92.88 116 ARG A CA 1
ATOM 877 C C . ARG A 1 116 ? -15.234 -12.597 12.879 1.00 92.88 116 ARG A C 1
ATOM 879 O O . ARG A 1 116 ? -14.124 -12.640 12.361 1.00 92.88 116 ARG A O 1
ATOM 886 N N . GLU A 1 117 ? -16.322 -13.117 12.314 1.00 95.38 117 GLU A N 1
ATOM 887 C CA . GLU A 1 117 ? -16.319 -13.670 10.952 1.00 95.38 117 GLU A CA 1
ATOM 888 C C . GLU A 1 117 ? -16.011 -12.588 9.909 1.00 95.38 117 GLU A C 1
ATOM 890 O O . GLU A 1 117 ? -15.133 -12.781 9.072 1.00 95.38 117 GLU A O 1
ATOM 895 N N . GLU A 1 118 ? -16.665 -11.426 10.001 1.00 95.31 118 GLU A N 1
ATOM 896 C CA . GLU A 1 118 ? -16.412 -10.297 9.098 1.00 95.31 118 GLU A CA 1
ATOM 897 C C . GLU A 1 118 ? -14.970 -9.783 9.213 1.00 95.31 118 GLU A C 1
ATOM 899 O O . GLU A 1 118 ? -14.323 -9.532 8.198 1.00 95.31 118 GLU A O 1
ATOM 904 N N . LEU A 1 119 ? -14.433 -9.684 10.435 1.00 96.00 119 LEU A N 1
ATOM 905 C CA . LEU A 1 119 ? -13.039 -9.305 10.666 1.00 96.00 119 LEU A CA 1
ATOM 906 C C . LEU A 1 119 ? -12.083 -10.261 9.942 1.00 96.00 119 LEU A C 1
ATOM 908 O O . LEU A 1 119 ? -11.206 -9.807 9.211 1.00 96.00 119 LEU A O 1
ATOM 912 N N . ALA A 1 120 ? -12.294 -11.572 10.085 1.00 95.38 120 ALA A N 1
ATOM 913 C CA . ALA A 1 120 ? -11.475 -12.578 9.418 1.00 95.38 120 ALA A CA 1
ATOM 914 C C . ALA A 1 120 ? -11.584 -12.499 7.884 1.00 95.38 120 ALA A C 1
ATOM 916 O O . ALA A 1 120 ? -10.585 -12.661 7.186 1.00 95.38 120 ALA A O 1
ATOM 917 N N . GLU A 1 121 ? -12.773 -12.218 7.342 1.00 96.00 121 GLU A N 1
ATOM 918 C CA . GLU A 1 121 ? -12.964 -12.033 5.899 1.00 96.00 121 GLU A CA 1
ATOM 919 C C . GLU A 1 121 ? -12.226 -10.788 5.380 1.00 96.00 121 GLU A C 1
ATOM 921 O O . GLU A 1 121 ? -11.577 -10.836 4.331 1.00 96.00 121 GLU A O 1
ATOM 926 N N . VAL A 1 122 ? -12.306 -9.670 6.107 1.00 96.12 122 VAL A N 1
ATOM 927 C CA . VAL A 1 122 ? -11.619 -8.422 5.746 1.00 96.12 122 VAL A CA 1
ATOM 928 C C . VAL A 1 122 ? -10.101 -8.601 5.805 1.00 96.12 122 VAL A C 1
ATOM 930 O O . VAL A 1 122 ? -9.403 -8.179 4.882 1.00 96.12 122 VAL A O 1
ATOM 933 N N . GLU A 1 123 ? -9.586 -9.274 6.834 1.00 94.69 123 GLU A N 1
ATOM 934 C CA . GLU A 1 123 ? -8.162 -9.605 6.950 1.00 94.69 123 GLU A CA 1
ATOM 935 C C . GLU A 1 123 ? -7.693 -10.535 5.826 1.00 94.69 123 GLU A C 1
ATOM 937 O O . GLU A 1 123 ? -6.654 -10.282 5.213 1.00 94.69 123 GLU A O 1
ATOM 942 N N . ALA A 1 124 ? -8.473 -11.571 5.500 1.00 95.62 124 ALA A N 1
ATOM 943 C CA . ALA A 1 124 ? -8.156 -12.486 4.408 1.00 95.62 124 ALA A CA 1
ATOM 944 C C . ALA A 1 124 ? -8.076 -11.752 3.061 1.00 95.62 124 ALA A C 1
ATOM 946 O O . ALA A 1 124 ? -7.129 -11.956 2.302 1.00 95.62 124 ALA A O 1
ATOM 947 N N . LYS A 1 125 ? -9.013 -10.837 2.781 1.00 95.44 125 LYS A N 1
ATOM 948 C CA . LYS A 1 125 ? -8.971 -10.006 1.565 1.00 95.44 125 LYS A CA 1
ATOM 949 C C . LYS A 1 125 ? -7.768 -9.063 1.547 1.00 95.44 125 LYS A C 1
ATOM 951 O O . LYS A 1 125 ? -7.137 -8.907 0.506 1.00 95.44 125 LYS A O 1
ATOM 956 N N . ALA A 1 126 ? -7.403 -8.463 2.680 1.00 93.62 126 ALA A N 1
ATOM 957 C CA . ALA A 1 126 ? -6.211 -7.618 2.766 1.00 93.62 126 ALA A CA 1
ATOM 958 C C . ALA A 1 126 ? -4.915 -8.414 2.497 1.00 93.62 126 ALA A C 1
ATOM 960 O O . ALA A 1 126 ? -3.980 -7.907 1.863 1.00 93.62 126 ALA A O 1
ATOM 961 N N . GLN A 1 127 ? -4.859 -9.673 2.943 1.00 95.19 127 GLN A N 1
ATOM 962 C CA . GLN A 1 127 ? -3.753 -10.588 2.650 1.00 95.19 127 GLN A CA 1
ATOM 963 C C . GLN A 1 127 ? -3.712 -10.995 1.175 1.00 95.19 127 GLN A C 1
ATOM 965 O O . GLN A 1 127 ? -2.640 -10.954 0.577 1.00 95.19 127 GLN A O 1
ATOM 970 N N . ASP A 1 128 ? -4.857 -11.312 0.574 1.00 95.25 128 ASP A N 1
ATOM 971 C CA . ASP A 1 128 ? -4.966 -11.656 -0.850 1.00 95.25 128 ASP A CA 1
ATOM 972 C C . ASP A 1 128 ? -4.507 -10.503 -1.758 1.00 95.25 128 ASP A C 1
ATOM 974 O O . ASP A 1 128 ? -3.707 -10.680 -2.679 1.00 95.25 128 ASP A O 1
ATOM 978 N N . ILE A 1 129 ? -4.897 -9.272 -1.413 1.00 93.50 129 ILE A N 1
ATOM 979 C CA . ILE A 1 129 ? -4.392 -8.069 -2.082 1.00 93.50 129 ILE A CA 1
ATOM 980 C C . ILE A 1 129 ? -2.873 -7.947 -1.914 1.00 93.50 129 ILE A C 1
ATOM 982 O O . ILE A 1 129 ? -2.179 -7.591 -2.860 1.00 93.50 129 ILE A O 1
ATOM 986 N N . THR A 1 130 ? -2.333 -8.258 -0.734 1.00 94.00 130 THR A N 1
ATOM 987 C CA . THR A 1 130 ? -0.878 -8.228 -0.507 1.00 94.00 130 THR A CA 1
ATOM 988 C C . THR A 1 130 ? -0.151 -9.261 -1.371 1.00 94.00 130 THR A C 1
ATOM 990 O O . THR A 1 130 ? 0.908 -8.958 -1.918 1.00 94.00 130 THR A O 1
ATOM 993 N N . ALA A 1 131 ? -0.716 -10.459 -1.532 1.00 95.06 131 ALA A N 1
ATOM 994 C CA . ALA A 1 131 ? -0.171 -11.478 -2.424 1.00 95.06 131 ALA A CA 1
ATOM 995 C C . ALA A 1 131 ? -0.197 -11.008 -3.888 1.00 95.06 131 ALA A C 1
ATOM 997 O O . ALA A 1 131 ? 0.827 -11.069 -4.564 1.00 95.06 131 ALA A O 1
ATOM 998 N N . SER A 1 132 ? -1.318 -10.429 -4.331 1.00 93.56 132 SER A N 1
ATOM 999 C CA . SER A 1 132 ? -1.460 -9.844 -5.672 1.00 93.56 132 SER A CA 1
ATOM 1000 C C . SER A 1 132 ? -0.450 -8.717 -5.925 1.00 93.56 132 SER A C 1
ATOM 1002 O O . SER A 1 132 ? 0.144 -8.634 -6.997 1.00 93.56 132 SER A O 1
ATOM 1004 N N . GLN A 1 133 ? -0.200 -7.862 -4.927 1.00 94.31 133 GLN A N 1
ATOM 1005 C CA . GLN A 1 133 ? 0.824 -6.817 -5.018 1.00 94.31 133 GLN A CA 1
ATOM 1006 C C . GLN A 1 133 ? 2.217 -7.411 -5.220 1.00 94.31 133 GLN A C 1
ATOM 1008 O O . GLN A 1 133 ? 2.978 -6.910 -6.044 1.00 94.31 133 GLN A O 1
ATOM 1013 N N . MET A 1 134 ? 2.561 -8.468 -4.478 1.00 95.19 134 MET A N 1
ATOM 1014 C CA . MET A 1 134 ? 3.853 -9.140 -4.633 1.00 95.19 134 MET A CA 1
ATOM 1015 C C . MET A 1 134 ? 3.996 -9.796 -6.008 1.00 95.19 134 MET A C 1
ATOM 1017 O O . MET A 1 134 ? 5.075 -9.727 -6.591 1.00 95.19 134 MET A O 1
ATOM 1021 N N . GLU A 1 135 ? 2.928 -10.392 -6.536 1.00 94.94 135 GLU A N 1
ATOM 1022 C CA . GLU A 1 135 ? 2.920 -10.995 -7.871 1.00 94.94 135 GLU A CA 1
ATOM 1023 C C . GLU A 1 135 ? 3.191 -9.951 -8.960 1.00 94.94 135 GLU A C 1
ATOM 1025 O O . GLU A 1 135 ? 4.136 -10.109 -9.732 1.00 94.94 135 GLU A O 1
ATOM 1030 N N . ILE A 1 136 ? 2.454 -8.835 -8.950 1.00 92.75 136 ILE A N 1
ATOM 1031 C CA . ILE A 1 136 ? 2.632 -7.745 -9.923 1.00 92.75 136 ILE A CA 1
ATOM 1032 C C . ILE A 1 136 ? 4.048 -7.163 -9.844 1.00 92.75 136 ILE A C 1
ATOM 1034 O O . ILE A 1 136 ? 4.671 -6.883 -10.870 1.00 92.75 136 ILE A O 1
ATOM 1038 N N . LEU A 1 137 ? 4.576 -6.976 -8.630 1.00 94.00 137 LEU A N 1
ATOM 1039 C CA . LEU A 1 137 ? 5.940 -6.484 -8.440 1.00 94.00 137 LEU A CA 1
ATOM 1040 C C . LEU A 1 137 ? 6.974 -7.478 -8.979 1.00 94.00 137 LEU A C 1
ATOM 1042 O O . LEU A 1 137 ? 7.898 -7.064 -9.672 1.00 94.00 137 LEU A O 1
ATOM 1046 N N . SER A 1 138 ? 6.799 -8.776 -8.726 1.00 94.88 138 SER A N 1
ATOM 1047 C CA . SER A 1 138 ? 7.707 -9.807 -9.232 1.00 94.88 138 SER A CA 1
ATOM 1048 C C . SER A 1 138 ? 7.672 -9.923 -10.756 1.00 94.88 138 SER A C 1
ATOM 1050 O O . SER A 1 138 ? 8.719 -10.138 -11.367 1.00 94.88 138 SER A O 1
ATOM 1052 N N . GLU A 1 139 ? 6.495 -9.810 -11.374 1.00 94.00 139 GLU A N 1
ATOM 1053 C CA . GLU A 1 139 ? 6.351 -9.808 -12.834 1.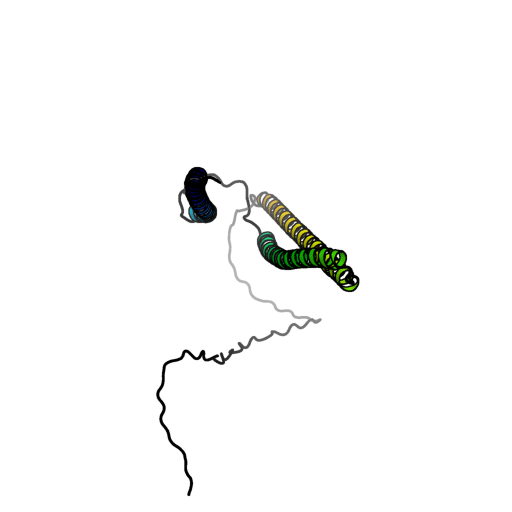00 94.00 139 GLU A CA 1
ATOM 1054 C C . GLU A 1 139 ? 7.029 -8.572 -13.436 1.00 94.00 139 GLU A C 1
ATOM 1056 O O . GLU A 1 139 ? 7.856 -8.686 -14.337 1.00 94.00 139 GLU A O 1
ATOM 1061 N N . THR A 1 140 ? 6.808 -7.403 -12.832 1.00 93.69 140 THR A N 1
ATOM 1062 C CA . THR A 1 140 ? 7.456 -6.150 -13.241 1.00 93.69 140 THR A CA 1
ATOM 1063 C C . THR A 1 140 ? 8.983 -6.221 -13.123 1.00 93.69 140 THR A C 1
ATOM 1065 O O . THR A 1 140 ? 9.704 -5.779 -14.019 1.00 93.69 140 THR A O 1
ATOM 1068 N N . GLU A 1 141 ? 9.509 -6.786 -12.033 1.00 92.44 141 GLU A N 1
ATOM 1069 C CA . GLU A 1 141 ? 10.952 -6.992 -11.852 1.00 92.44 141 GLU A CA 1
ATOM 1070 C C . GLU A 1 141 ? 11.536 -7.922 -12.918 1.00 92.44 141 GLU A C 1
ATOM 1072 O O . GLU A 1 141 ? 12.636 -7.674 -13.427 1.00 92.44 141 GLU A O 1
ATOM 1077 N N . LYS A 1 142 ? 10.803 -8.982 -13.269 1.00 94.69 142 LYS A N 1
ATOM 1078 C CA . LYS A 1 142 ? 11.202 -9.916 -14.318 1.00 94.69 142 LYS A CA 1
ATOM 1079 C C . LYS A 1 142 ? 11.260 -9.218 -15.678 1.00 94.69 142 LYS A C 1
ATOM 1081 O O . LYS A 1 142 ? 12.301 -9.293 -16.330 1.00 94.69 142 LYS A O 1
ATOM 1086 N N . ASP A 1 143 ? 10.218 -8.486 -16.057 1.00 90.75 143 ASP A N 1
ATOM 1087 C CA . ASP A 1 143 ? 10.140 -7.785 -17.345 1.00 90.75 143 ASP A CA 1
ATOM 1088 C C . ASP A 1 143 ? 11.237 -6.723 -17.493 1.00 90.75 143 ASP A C 1
ATOM 1090 O O . ASP A 1 143 ? 11.900 -6.624 -18.529 1.00 90.75 143 ASP A O 1
ATOM 1094 N N . LEU A 1 144 ? 11.499 -5.958 -16.428 1.00 91.75 144 LEU A N 1
ATOM 1095 C CA . LEU A 1 144 ? 12.585 -4.977 -16.409 1.00 91.75 144 LEU A CA 1
ATOM 1096 C C . LEU A 1 144 ? 13.957 -5.641 -16.547 1.00 91.75 144 LEU A C 1
ATOM 1098 O O . LEU A 1 144 ? 14.834 -5.118 -17.241 1.00 91.75 144 LEU A O 1
ATOM 1102 N N . LYS A 1 145 ? 14.161 -6.791 -15.897 1.00 92.81 145 LYS A N 1
ATOM 1103 C CA . LYS A 1 145 ? 15.414 -7.541 -15.996 1.00 92.81 145 LYS A CA 1
ATOM 1104 C C . LYS A 1 145 ? 15.620 -8.103 -17.401 1.00 92.81 145 LYS A C 1
ATOM 1106 O O . LYS A 1 145 ? 16.720 -7.969 -17.933 1.00 92.81 145 LYS A O 1
ATOM 1111 N N . GLU A 1 146 ? 14.590 -8.690 -18.002 1.00 91.69 146 GLU A N 1
ATOM 1112 C CA . GLU A 1 146 ? 14.649 -9.216 -19.370 1.00 91.69 146 GLU A CA 1
ATOM 1113 C C . GLU A 1 146 ? 14.945 -8.103 -20.381 1.00 91.69 146 GLU A C 1
ATOM 1115 O O . GLU A 1 146 ? 15.834 -8.250 -21.222 1.00 91.69 146 GLU A O 1
ATOM 1120 N N . ALA A 1 147 ? 14.296 -6.944 -20.248 1.00 89.94 147 ALA A N 1
ATOM 1121 C CA . ALA A 1 147 ? 14.571 -5.796 -21.104 1.00 89.94 147 ALA A CA 1
ATOM 1122 C C . ALA A 1 147 ? 16.000 -5.250 -20.920 1.00 89.94 147 ALA A C 1
ATOM 1124 O O . ALA A 1 147 ? 16.671 -4.917 -21.897 1.00 89.94 147 ALA A O 1
ATOM 1125 N N . ALA A 1 148 ? 16.511 -5.217 -19.686 1.00 87.25 148 ALA A N 1
ATOM 1126 C CA . ALA A 1 148 ? 17.891 -4.816 -19.414 1.00 87.25 148 ALA A CA 1
ATOM 1127 C C . ALA A 1 148 ? 18.925 -5.817 -19.968 1.00 87.25 148 ALA A C 1
ATOM 1129 O O . ALA A 1 148 ? 20.022 -5.426 -20.377 1.00 87.25 148 ALA A O 1
ATOM 1130 N N . GLU A 1 149 ? 18.613 -7.114 -19.976 1.00 88.69 149 GLU A N 1
ATOM 1131 C CA . GLU A 1 149 ? 19.451 -8.133 -20.610 1.00 88.69 149 GLU A CA 1
ATOM 1132 C C . GLU A 1 149 ? 19.426 -8.010 -22.140 1.00 88.69 149 GLU A C 1
ATOM 1134 O O . GLU A 1 149 ? 20.493 -8.049 -22.758 1.00 88.69 149 GLU A O 1
ATOM 1139 N N . ALA A 1 150 ? 18.258 -7.755 -22.740 1.00 84.81 150 ALA A N 1
ATOM 1140 C CA . ALA A 1 150 ? 18.117 -7.501 -24.174 1.00 84.81 150 ALA A CA 1
ATOM 1141 C C . ALA A 1 150 ? 18.923 -6.271 -24.633 1.00 84.81 150 ALA A C 1
ATOM 1143 O O . ALA A 1 150 ? 19.624 -6.340 -25.647 1.00 84.81 150 ALA A O 1
ATOM 1144 N N . ASP A 1 151 ? 18.909 -5.187 -23.851 1.00 82.50 151 ASP A N 1
ATOM 1145 C CA . ASP A 1 151 ? 19.729 -3.994 -24.098 1.00 82.50 151 ASP 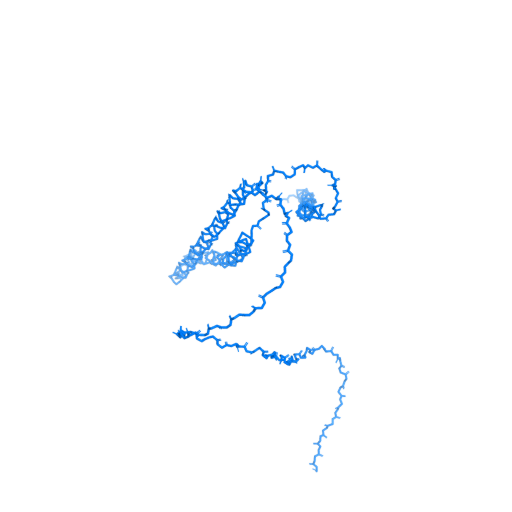A CA 1
ATOM 1146 C C . ASP A 1 151 ? 21.226 -4.339 -24.107 1.00 82.50 151 ASP A C 1
ATOM 1148 O O . ASP A 1 151 ? 21.951 -4.006 -25.048 1.00 82.50 151 ASP A O 1
ATOM 1152 N N . ARG A 1 152 ? 21.694 -5.104 -23.112 1.00 82.69 152 ARG A N 1
ATOM 1153 C CA . ARG A 1 152 ? 23.098 -5.550 -23.031 1.00 82.69 152 ARG A CA 1
ATOM 1154 C C . ARG A 1 152 ? 23.497 -6.472 -24.179 1.00 82.69 152 ARG A C 1
ATOM 1156 O O . ARG A 1 152 ? 24.659 -6.473 -24.593 1.00 82.69 152 ARG A O 1
ATOM 1163 N N . GLU A 1 153 ? 22.592 -7.318 -24.663 1.00 78.75 153 GLU A N 1
ATOM 1164 C CA . GLU A 1 153 ? 22.859 -8.169 -25.824 1.00 78.75 153 GLU A CA 1
ATOM 1165 C C . GLU A 1 153 ? 22.921 -7.372 -27.129 1.00 78.75 153 GLU A C 1
ATOM 1167 O O . GLU A 1 153 ? 23.782 -7.655 -27.970 1.00 78.75 153 GLU A O 1
ATOM 1172 N N . ALA A 1 154 ? 22.060 -6.364 -27.288 1.00 72.94 154 ALA A N 1
ATOM 1173 C CA . ALA A 1 154 ? 22.085 -5.456 -28.428 1.00 72.94 154 ALA A CA 1
ATOM 1174 C C . ALA A 1 154 ? 23.403 -4.664 -28.477 1.00 72.94 154 ALA A C 1
ATOM 1176 O O . ALA A 1 154 ? 24.069 -4.659 -29.517 1.00 72.94 154 ALA A O 1
ATOM 1177 N N . GLU A 1 155 ? 23.855 -4.113 -27.345 1.00 68.19 155 GLU A N 1
ATOM 1178 C CA . GLU A 1 155 ? 25.144 -3.411 -27.239 1.00 68.19 155 GLU A CA 1
ATOM 1179 C C . GLU A 1 155 ? 26.334 -4.309 -27.635 1.00 68.19 155 GLU A C 1
ATOM 1181 O O . GLU A 1 155 ? 27.190 -3.917 -28.434 1.00 68.19 155 GLU A O 1
ATOM 1186 N N . LYS A 1 156 ? 26.359 -5.568 -27.172 1.00 70.00 156 LYS A N 1
ATOM 1187 C CA . LYS A 1 156 ? 27.423 -6.536 -27.518 1.00 70.00 156 LYS A CA 1
ATOM 1188 C C . LYS A 1 156 ? 27.459 -6.912 -29.006 1.00 70.00 156 LYS A C 1
ATOM 1190 O O . LYS A 1 156 ? 28.517 -7.313 -29.502 1.00 70.00 156 LYS A O 1
ATOM 1195 N N . LYS A 1 157 ? 26.328 -6.848 -29.721 1.00 62.41 157 LYS A N 1
ATOM 1196 C CA . LYS A 1 157 ? 26.255 -7.150 -31.165 1.00 62.41 157 LYS A CA 1
ATOM 1197 C C . LYS A 1 157 ? 26.752 -5.985 -32.021 1.00 62.41 157 LYS A C 1
ATOM 1199 O O . LYS A 1 157 ? 27.405 -6.236 -33.036 1.00 62.41 157 LYS A O 1
ATOM 1204 N N . VAL A 1 158 ? 26.516 -4.743 -31.597 1.00 59.91 158 VAL A N 1
ATOM 1205 C CA . VAL A 1 158 ? 27.033 -3.541 -32.276 1.00 59.91 158 VAL A CA 1
ATOM 1206 C C . VAL A 1 158 ? 28.566 -3.488 -32.192 1.00 59.91 158 VAL A C 1
ATOM 1208 O O . VAL A 1 158 ? 29.224 -3.324 -33.218 1.00 59.91 158 VAL A O 1
ATOM 1211 N N . ASP A 1 159 ? 29.149 -3.794 -31.027 1.00 57.53 159 ASP A N 1
ATOM 1212 C CA . ASP A 1 159 ? 30.610 -3.825 -30.816 1.00 57.53 159 ASP A CA 1
ATOM 1213 C C . ASP A 1 159 ? 31.363 -4.877 -31.671 1.00 57.53 159 ASP A C 1
ATOM 1215 O O . ASP A 1 159 ? 32.574 -4.763 -31.889 1.00 57.53 159 ASP A O 1
ATOM 1219 N N . LYS A 1 160 ? 30.681 -5.924 -32.163 1.00 54.94 160 LYS A N 1
ATOM 1220 C CA . LYS A 1 160 ? 31.277 -6.953 -33.042 1.00 54.94 160 LYS A CA 1
ATOM 1221 C C . LYS A 1 160 ? 31.240 -6.587 -34.525 1.00 54.94 160 LYS A C 1
ATOM 1223 O O . LYS A 1 160 ? 32.133 -7.011 -35.255 1.00 54.94 160 LYS A O 1
ATOM 1228 N N . LYS A 1 161 ? 30.235 -5.831 -34.978 1.00 49.94 161 LYS A N 1
ATOM 1229 C CA . LYS A 1 161 ? 30.078 -5.484 -36.401 1.00 49.94 161 LYS A CA 1
ATOM 1230 C C . LYS A 1 161 ? 31.085 -4.414 -36.841 1.00 49.94 161 LYS A C 1
ATOM 1232 O O . LYS A 1 161 ? 31.638 -4.513 -37.932 1.00 49.94 161 LYS A O 1
ATOM 1237 N N . ASP A 1 162 ? 31.445 -3.510 -35.930 1.00 47.22 162 ASP A N 1
ATOM 1238 C CA . ASP A 1 162 ? 32.379 -2.394 -36.158 1.00 47.22 162 ASP A CA 1
ATOM 1239 C C . ASP A 1 162 ? 33.860 -2.817 -36.341 1.00 47.22 162 ASP A C 1
ATOM 1241 O O . ASP A 1 162 ? 34.738 -1.994 -36.589 1.00 47.22 162 ASP A O 1
ATOM 1245 N N . LYS A 1 163 ? 34.176 -4.118 -36.227 1.00 47.16 163 LYS A N 1
ATOM 1246 C CA . LYS A 1 163 ? 35.526 -4.674 -36.463 1.00 47.16 163 LYS A CA 1
ATOM 1247 C C . LYS A 1 163 ? 35.731 -5.314 -37.840 1.00 47.16 163 LYS A C 1
ATOM 1249 O O . LYS A 1 163 ? 36.834 -5.797 -38.095 1.00 47.16 163 LYS A O 1
ATOM 1254 N N . THR A 1 164 ? 34.723 -5.331 -38.715 1.00 43.66 164 THR A N 1
ATOM 1255 C CA . THR A 1 164 ? 34.767 -6.132 -39.960 1.00 43.66 164 THR A CA 1
ATOM 1256 C C . THR A 1 164 ? 34.607 -5.337 -41.260 1.00 43.66 164 THR A C 1
ATOM 1258 O O . THR A 1 164 ? 34.692 -5.937 -42.324 1.00 43.66 164 THR A O 1
ATOM 1261 N N . GLU A 1 165 ? 34.434 -4.013 -41.212 1.00 45.12 165 GLU A N 1
ATOM 1262 C CA . GLU A 1 165 ? 34.158 -3.188 -42.408 1.00 45.12 165 GLU A CA 1
ATOM 1263 C C . GLU A 1 165 ? 35.298 -2.228 -42.817 1.00 45.12 165 GLU A C 1
ATOM 1265 O O . GLU A 1 165 ? 35.065 -1.296 -43.578 1.00 45.12 165 GLU A O 1
ATOM 1270 N N . ASP A 1 166 ? 36.549 -2.458 -42.391 1.00 43.69 166 ASP A N 1
ATOM 1271 C CA . ASP A 1 166 ? 37.704 -1.632 -42.817 1.00 43.69 166 ASP A CA 1
ATOM 1272 C C . ASP A 1 166 ? 38.652 -2.355 -43.796 1.00 43.69 166 ASP A C 1
ATOM 1274 O O . ASP A 1 166 ? 39.878 -2.304 -43.677 1.00 43.69 166 ASP A O 1
ATOM 1278 N N . LYS A 1 167 ? 38.088 -3.109 -44.752 1.00 44.09 167 LYS A N 1
ATOM 1279 C CA . LYS A 1 167 ? 38.842 -3.696 -45.875 1.00 44.09 167 LYS A CA 1
ATOM 1280 C C . LYS A 1 167 ? 37.939 -4.050 -47.064 1.00 44.09 167 LYS A C 1
ATOM 1282 O O . LYS A 1 167 ? 37.672 -5.216 -47.301 1.00 44.09 167 LYS A O 1
ATOM 1287 N N . ASP A 1 168 ? 37.438 -3.043 -47.773 1.00 38.69 168 ASP A N 1
ATOM 1288 C CA . ASP A 1 168 ? 37.552 -2.946 -49.242 1.00 38.69 168 ASP A CA 1
ATOM 1289 C C . ASP A 1 168 ? 36.739 -1.750 -49.754 1.00 38.69 168 ASP A C 1
ATOM 1291 O O . ASP A 1 168 ? 35.513 -1.779 -49.834 1.00 38.69 168 ASP A O 1
ATOM 1295 N N . LYS A 1 169 ? 37.438 -0.680 -50.130 1.00 39.97 169 LYS A N 1
ATOM 1296 C CA . LYS A 1 169 ? 36.926 0.316 -51.072 1.00 39.97 169 LYS A CA 1
ATOM 1297 C C . LYS A 1 169 ? 38.031 0.620 -52.065 1.00 39.97 169 LYS A C 1
ATOM 1299 O O . LYS A 1 169 ? 38.943 1.395 -51.786 1.00 39.97 169 LYS A O 1
ATOM 1304 N N . THR A 1 170 ? 37.944 0.028 -53.246 1.00 30.11 170 THR A N 1
ATOM 1305 C CA . THR A 1 170 ? 38.444 0.654 -54.470 1.00 30.11 170 THR A CA 1
ATOM 1306 C C . THR A 1 170 ? 37.455 0.336 -55.586 1.00 30.11 170 THR A C 1
ATOM 1308 O O . THR A 1 170 ? 37.587 -0.644 -56.309 1.00 30.11 170 THR A O 1
ATOM 1311 N N . ASP A 1 171 ? 36.433 1.186 -55.672 1.00 35.38 171 ASP A N 1
ATOM 1312 C CA . ASP A 1 171 ? 35.539 1.324 -56.819 1.00 35.38 171 ASP A CA 1
ATOM 1313 C C . ASP A 1 171 ? 36.326 1.719 -58.072 1.00 35.38 171 ASP A C 1
ATOM 1315 O O . ASP A 1 171 ? 37.031 2.732 -58.055 1.00 35.38 171 ASP A O 1
ATOM 1319 N N . LYS A 1 172 ? 36.116 0.995 -59.177 1.00 32.62 172 LYS A N 1
ATOM 1320 C CA . LYS A 1 172 ? 36.175 1.547 -60.539 1.00 32.62 172 LYS A CA 1
ATOM 1321 C C . LYS A 1 172 ? 35.189 0.830 -61.476 1.00 32.62 172 LYS A C 1
ATOM 1323 O O . LYS A 1 172 ? 35.375 -0.339 -61.785 1.00 32.62 172 LYS A O 1
ATOM 1328 N N . SER A 1 173 ? 34.193 1.612 -61.910 1.00 32.22 173 SER A N 1
ATOM 1329 C CA . SER A 1 173 ? 33.688 1.780 -63.290 1.00 32.22 173 SER A CA 1
ATOM 1330 C C . SER A 1 173 ? 33.211 0.546 -64.081 1.00 32.22 173 SER A C 1
ATOM 1332 O O . SER A 1 173 ? 34.013 -0.293 -64.465 1.00 32.22 173 SER A O 1
ATOM 1334 N N . ASP A 1 174 ? 31.931 0.484 -64.465 1.00 30.72 174 ASP A N 1
ATOM 1335 C CA . ASP A 1 174 ? 31.408 1.083 -65.712 1.00 30.72 174 ASP A CA 1
ATOM 1336 C C . ASP A 1 174 ? 29.973 0.614 -66.033 1.00 30.72 174 ASP A C 1
ATOM 1338 O O . ASP A 1 174 ? 29.560 -0.506 -65.742 1.00 30.72 174 ASP A O 1
ATOM 1342 N N . GLN A 1 175 ? 29.203 1.511 -66.653 1.00 33.81 175 GLN A N 1
ATOM 1343 C CA . GLN A 1 175 ? 27.856 1.287 -67.188 1.00 33.81 175 GLN A CA 1
ATOM 1344 C C . GLN A 1 175 ? 27.874 0.363 -68.421 1.00 33.81 175 GLN A C 1
ATOM 1346 O O . GLN A 1 175 ? 28.709 0.582 -69.293 1.00 33.81 175 GLN A O 1
ATOM 1351 N N . LYS A 1 176 ? 26.861 -0.510 -68.602 1.00 28.88 176 LYS A N 1
ATOM 1352 C CA . LYS A 1 176 ? 26.081 -0.617 -69.865 1.00 28.88 176 LYS A CA 1
ATOM 1353 C C . LYS A 1 176 ? 24.841 -1.520 -69.747 1.00 28.88 176 LYS A C 1
ATOM 1355 O O . LYS A 1 176 ? 24.899 -2.600 -69.176 1.00 28.88 176 LYS A O 1
ATOM 1360 N N . LEU A 1 177 ? 23.748 -1.053 -70.360 1.00 31.56 177 LEU A N 1
ATOM 1361 C CA . LEU A 1 177 ? 22.470 -1.733 -70.603 1.00 31.56 177 LEU A CA 1
ATOM 1362 C C . LEU A 1 177 ? 22.604 -3.055 -71.390 1.00 31.56 177 LEU A C 1
ATOM 1364 O O . LEU A 1 177 ? 23.426 -3.142 -72.306 1.00 31.56 177 LEU A O 1
ATOM 1368 N N . GLY A 1 178 ? 21.687 -3.995 -71.126 1.00 27.84 178 GLY A N 1
ATOM 1369 C CA . GLY A 1 178 ? 21.448 -5.199 -71.932 1.00 27.84 178 GLY A CA 1
ATOM 1370 C C . GLY A 1 178 ? 20.187 -5.975 -71.516 1.00 27.84 178 GLY A C 1
ATOM 1371 O O . GLY A 1 178 ? 20.245 -6.826 -70.644 1.00 27.84 178 GLY A O 1
ATOM 1372 N N . GLU A 1 179 ? 19.067 -5.582 -72.120 1.00 26.92 179 GLU A N 1
ATOM 1373 C CA . GLU A 1 179 ? 17.839 -6.307 -72.504 1.00 26.92 179 GLU A CA 1
ATOM 1374 C C . GLU A 1 179 ? 17.575 -7.777 -72.065 1.00 26.92 179 GLU A C 1
ATOM 1376 O O . GLU A 1 179 ? 18.338 -8.691 -72.354 1.00 26.92 179 GLU A O 1
ATOM 1381 N N . VAL A 1 180 ? 16.403 -7.942 -71.428 1.00 29.41 180 VAL A N 1
ATOM 1382 C CA . VAL A 1 180 ? 15.370 -9.011 -71.474 1.00 29.41 180 VAL A CA 1
ATOM 1383 C C . VAL A 1 180 ? 15.746 -10.427 -71.955 1.00 29.41 180 VAL A C 1
ATOM 1385 O O . VAL A 1 180 ? 16.110 -10.655 -73.103 1.00 29.41 180 VAL A O 1
ATOM 1388 N N . SER A 1 181 ? 15.403 -11.425 -71.134 1.00 31.84 181 SER A N 1
ATOM 1389 C CA . SER A 1 181 ? 14.782 -12.675 -71.609 1.00 31.84 181 SER A CA 1
ATOM 1390 C C . SER A 1 181 ? 13.805 -13.206 -70.558 1.00 31.84 181 SER A C 1
ATOM 1392 O O . SER A 1 181 ? 14.158 -13.411 -69.400 1.00 31.84 181 SER A O 1
ATOM 1394 N N . VAL A 1 182 ? 12.559 -13.369 -70.993 1.00 29.62 182 VAL A N 1
ATOM 1395 C CA . VAL A 1 182 ? 11.480 -14.107 -70.334 1.00 29.62 182 VAL A CA 1
ATOM 1396 C C . VAL A 1 182 ? 11.715 -15.597 -70.576 1.00 29.62 182 VAL A C 1
ATOM 1398 O O . VAL A 1 182 ? 11.982 -15.969 -71.715 1.00 29.62 182 VAL A O 1
ATOM 1401 N N . ASP A 1 183 ? 11.555 -16.429 -69.548 1.00 29.17 183 ASP A N 1
ATOM 1402 C CA . ASP A 1 183 ? 11.004 -17.775 -69.725 1.00 29.17 183 ASP A CA 1
ATOM 1403 C C . ASP A 1 183 ? 10.225 -18.178 -68.464 1.00 29.17 183 ASP A C 1
ATOM 1405 O O . ASP A 1 183 ? 10.764 -18.251 -67.358 1.00 29.17 183 ASP A O 1
ATOM 1409 N N . GLU A 1 184 ? 8.917 -18.346 -68.641 1.00 30.27 184 GLU A N 1
ATOM 1410 C CA . GLU A 1 184 ? 7.983 -18.914 -67.674 1.00 30.27 184 GLU A CA 1
ATOM 1411 C C . GLU A 1 184 ? 8.130 -20.438 -67.652 1.00 30.27 184 GLU A C 1
ATOM 1413 O O . GLU A 1 184 ? 8.121 -21.062 -68.705 1.00 30.27 184 GLU A O 1
ATOM 1418 N N . THR A 1 185 ? 8.092 -21.065 -66.474 1.00 30.38 185 THR A N 1
ATOM 1419 C CA . THR A 1 185 ? 7.232 -22.245 -66.249 1.00 30.38 185 THR A CA 1
ATOM 1420 C C . THR A 1 185 ? 7.037 -22.528 -64.747 1.00 30.38 185 THR A C 1
ATOM 1422 O O . THR A 1 185 ? 7.971 -22.930 -64.066 1.00 30.38 185 THR A O 1
ATOM 1425 N N . LYS A 1 186 ? 5.797 -22.285 -64.278 1.00 32.72 186 LYS A N 1
ATOM 1426 C CA . LYS A 1 186 ? 4.879 -23.145 -63.476 1.00 32.72 186 LYS A CA 1
ATOM 1427 C C . LYS A 1 186 ? 5.416 -23.900 -62.249 1.00 32.72 186 LYS A C 1
ATOM 1429 O O . LYS A 1 186 ? 6.442 -24.552 -62.323 1.00 32.72 186 LYS A O 1
ATOM 1434 N N . ASP A 1 187 ? 4.714 -24.075 -61.134 1.00 31.73 187 ASP A N 1
ATOM 1435 C CA . ASP A 1 187 ? 3.440 -23.637 -60.539 1.00 31.73 187 ASP A CA 1
ATOM 1436 C C . ASP A 1 187 ? 3.478 -24.215 -59.099 1.00 31.73 187 ASP A C 1
ATOM 1438 O O . ASP A 1 187 ? 4.001 -25.315 -58.933 1.00 31.73 187 ASP A O 1
ATOM 1442 N N . THR A 1 188 ? 2.940 -23.488 -58.109 1.00 33.25 188 THR A N 1
ATOM 1443 C CA . THR A 1 188 ? 2.253 -23.902 -56.848 1.00 33.25 188 THR A CA 1
ATOM 1444 C C . THR A 1 188 ? 2.478 -22.798 -55.805 1.00 33.25 188 THR A C 1
ATOM 1446 O O . THR A 1 188 ? 3.552 -22.694 -55.218 1.00 33.25 188 THR A O 1
ATOM 1449 N N . ASP A 1 189 ? 1.615 -21.785 -55.783 1.00 30.61 189 ASP A N 1
ATOM 1450 C CA . ASP A 1 189 ? 0.402 -21.693 -54.946 1.00 30.61 189 ASP A CA 1
ATOM 1451 C C . ASP A 1 189 ? 0.695 -21.300 -53.487 1.00 30.61 189 ASP A C 1
ATOM 1453 O O . ASP A 1 189 ? 0.958 -22.142 -52.631 1.00 30.61 189 ASP A O 1
ATOM 1457 N N . ASN A 1 190 ? 0.640 -19.989 -53.220 1.00 35.59 190 ASN A N 1
ATOM 1458 C CA . ASN A 1 190 ? -0.024 -19.466 -52.027 1.00 35.59 190 ASN A CA 1
ATOM 1459 C C . ASN A 1 190 ? -0.436 -18.004 -52.283 1.00 35.59 190 ASN A C 1
ATOM 1461 O O . ASN A 1 190 ? 0.388 -17.088 -52.304 1.00 35.59 190 ASN A O 1
ATOM 1465 N N . THR A 1 191 ? -1.721 -17.822 -52.565 1.00 31.69 191 THR A N 1
ATOM 1466 C CA . THR A 1 191 ? -2.363 -16.561 -52.952 1.00 31.69 191 THR A CA 1
ATOM 1467 C C . THR A 1 191 ? -2.508 -15.627 -51.743 1.00 31.69 191 THR A C 1
ATOM 1469 O O . THR A 1 191 ? -3.167 -15.979 -50.769 1.00 31.69 191 THR A O 1
ATOM 1472 N N . VAL A 1 192 ? -1.940 -14.417 -51.810 1.00 39.22 192 VAL A N 1
ATOM 1473 C CA . VAL A 1 192 ? -2.265 -13.304 -50.899 1.00 39.22 192 VAL A CA 1
ATOM 1474 C C . VAL A 1 192 ? -2.950 -12.223 -51.729 1.00 39.22 192 VAL A C 1
ATOM 1476 O O . VAL A 1 192 ? -2.309 -11.576 -52.557 1.00 39.22 192 VAL A O 1
ATOM 1479 N N . GLU A 1 193 ? -4.258 -12.051 -51.541 1.00 42.62 193 GLU A N 1
ATOM 1480 C CA . GLU A 1 193 ? -5.002 -10.942 -52.144 1.00 42.62 193 GLU A CA 1
ATOM 1481 C C . GLU A 1 193 ? -4.647 -9.604 -51.461 1.00 42.62 193 GLU A C 1
ATOM 1483 O O . GLU A 1 193 ? -4.462 -9.562 -50.240 1.00 42.62 193 GLU A O 1
ATOM 1488 N N . PRO A 1 194 ? -4.555 -8.491 -52.212 1.00 41.09 194 PRO A N 1
ATOM 1489 C CA . PRO A 1 194 ? -4.312 -7.170 -51.646 1.00 41.09 194 PRO A CA 1
ATOM 1490 C C . PRO A 1 194 ? -5.591 -6.620 -51.000 1.00 41.09 194 PRO A C 1
ATOM 1492 O O . PRO A 1 194 ? -6.577 -6.342 -51.682 1.00 41.09 194 PRO A O 1
ATOM 1495 N N . VAL A 1 195 ? -5.575 -6.412 -49.681 1.00 40.28 195 VAL A N 1
ATOM 1496 C CA . VAL A 1 195 ? -6.686 -5.751 -48.984 1.00 40.28 195 VAL A CA 1
ATOM 1497 C C . VAL A 1 195 ? -6.626 -4.250 -49.283 1.00 40.28 195 VAL A C 1
ATOM 1499 O O . VAL A 1 195 ? -5.743 -3.536 -48.808 1.00 40.28 195 VAL A O 1
ATOM 1502 N N . ASN A 1 196 ? -7.549 -3.790 -50.125 1.00 43.09 196 ASN A N 1
ATOM 1503 C CA . ASN A 1 196 ? -7.777 -2.386 -50.449 1.00 43.09 196 ASN A CA 1
ATOM 1504 C C . ASN A 1 196 ? -8.332 -1.648 -49.215 1.00 43.09 196 ASN A C 1
ATOM 1506 O O . ASN A 1 196 ? -9.291 -2.112 -48.600 1.00 43.09 196 ASN A O 1
ATOM 1510 N N . TYR A 1 197 ? -7.730 -0.517 -48.842 1.00 36.19 197 TYR A N 1
ATOM 1511 C CA . TYR A 1 197 ? -8.133 0.276 -47.678 1.00 36.19 197 TYR A CA 1
ATOM 1512 C C . TYR A 1 197 ? -9.100 1.381 -48.113 1.00 36.19 197 TYR A C 1
ATOM 1514 O O . TYR A 1 197 ? -8.689 2.337 -48.770 1.00 36.19 197 TYR A O 1
ATOM 1522 N N . GLU A 1 198 ? -10.373 1.274 -47.731 1.00 46.94 198 GLU A N 1
ATOM 1523 C CA . GLU A 1 198 ? -11.317 2.393 -47.803 1.00 46.94 198 GLU A CA 1
ATOM 1524 C C . GLU A 1 198 ? -11.375 3.091 -46.432 1.00 46.94 198 GLU A C 1
ATOM 1526 O O . GLU A 1 198 ? -11.660 2.437 -45.425 1.00 46.94 198 GLU A O 1
ATOM 1531 N N . PRO A 1 199 ? -11.073 4.400 -46.343 1.00 50.00 199 PRO A N 1
ATOM 1532 C CA . PRO A 1 199 ? -11.160 5.126 -45.085 1.00 50.00 199 PRO A CA 1
ATOM 1533 C C . PRO A 1 199 ? -12.625 5.284 -44.663 1.00 50.00 199 PRO A C 1
ATOM 1535 O O . PRO A 1 199 ? -13.452 5.801 -45.411 1.00 50.00 199 PRO A O 1
ATOM 1538 N N . VAL A 1 200 ? -12.939 4.853 -43.443 1.00 45.44 200 VAL A N 1
ATOM 1539 C CA . VAL A 1 200 ? -14.252 5.055 -42.822 1.00 45.44 200 VAL A CA 1
ATOM 1540 C C . VAL A 1 200 ? -14.297 6.466 -42.230 1.00 45.44 200 VAL A C 1
ATOM 1542 O O . VAL A 1 200 ? -13.582 6.754 -41.270 1.00 45.44 200 VAL A O 1
ATOM 1545 N N . ASP A 1 201 ? -15.126 7.346 -42.793 1.00 39.38 201 ASP A N 1
ATOM 1546 C CA . ASP A 1 201 ? -15.435 8.647 -42.192 1.00 39.38 201 ASP A CA 1
ATOM 1547 C C . ASP A 1 201 ? -16.243 8.430 -40.903 1.00 39.38 201 ASP A C 1
ATOM 1549 O O . ASP A 1 201 ? -17.418 8.057 -40.927 1.00 39.38 201 ASP A O 1
ATOM 1553 N N . VAL A 1 202 ? -15.611 8.660 -39.751 1.00 43.41 202 VAL A N 1
ATOM 1554 C CA . VAL A 1 202 ? -16.303 8.695 -38.459 1.00 43.41 202 VAL A CA 1
ATOM 1555 C C . VAL A 1 202 ? -17.060 10.018 -38.374 1.00 43.41 202 VAL A C 1
ATOM 1557 O O . VAL A 1 202 ? -16.485 11.063 -38.070 1.00 43.41 202 VAL A O 1
ATOM 1560 N N . VAL A 1 203 ? -18.364 9.974 -38.651 1.00 41.22 203 VAL A N 1
ATOM 1561 C CA . VAL A 1 203 ? -19.280 11.084 -38.376 1.00 41.22 203 VAL A CA 1
ATOM 1562 C C . VAL A 1 203 ? -19.332 11.280 -36.862 1.00 41.22 203 VAL A C 1
ATOM 1564 O O . VAL A 1 203 ? -19.845 10.447 -36.118 1.00 41.22 203 VAL A O 1
ATOM 1567 N N . SER A 1 204 ? -18.759 12.384 -36.400 1.00 45.09 204 SER A N 1
ATOM 1568 C CA . SER A 1 204 ? -18.832 12.851 -35.024 1.00 45.09 204 SER A CA 1
ATOM 1569 C C . SER A 1 204 ? -20.255 13.322 -34.712 1.00 45.09 204 SER A C 1
ATOM 1571 O O . SER A 1 204 ? -20.606 14.485 -34.908 1.00 45.09 204 SER A O 1
ATOM 1573 N N . GLU A 1 205 ? -21.095 12.415 -34.212 1.00 42.59 205 GLU A N 1
ATOM 1574 C CA . GLU A 1 205 ? -22.347 12.794 -33.557 1.00 42.59 205 GLU A CA 1
ATOM 1575 C C . GLU A 1 205 ? -22.016 13.611 -32.300 1.00 42.59 205 GLU A C 1
ATOM 1577 O O . GLU A 1 205 ? -21.507 13.115 -31.294 1.00 42.59 205 GLU A O 1
ATOM 1582 N N . GLY A 1 206 ? -22.232 14.921 -32.414 1.00 39.97 206 GLY A N 1
ATOM 1583 C CA . GLY A 1 206 ? -21.950 15.896 -31.377 1.00 39.97 206 GLY A CA 1
ATOM 1584 C C . GLY A 1 206 ? -22.787 15.661 -30.123 1.00 39.97 206 GLY A C 1
ATOM 1585 O O . GLY A 1 206 ? -24.006 15.814 -30.130 1.00 39.97 206 GLY A O 1
ATOM 1586 N N . ILE A 1 207 ? -22.103 15.390 -29.015 1.00 41.03 207 ILE A N 1
ATOM 1587 C CA . ILE A 1 207 ? -22.630 15.613 -27.669 1.00 41.03 207 ILE A CA 1
ATOM 1588 C C . ILE A 1 207 ? -22.684 17.130 -27.464 1.00 41.03 207 ILE A C 1
ATOM 1590 O O . ILE A 1 207 ? -21.656 17.788 -27.292 1.00 41.03 207 ILE A O 1
ATOM 1594 N N . THR A 1 208 ? -23.881 17.710 -27.505 1.00 40.84 208 THR A N 1
ATOM 1595 C CA . THR A 1 208 ? -24.094 19.111 -27.138 1.00 40.84 208 THR A CA 1
ATOM 1596 C C . THR A 1 208 ? -24.084 19.244 -25.616 1.00 40.84 208 THR A C 1
ATOM 1598 O O . THR A 1 208 ? -24.967 18.767 -24.906 1.00 40.84 208 THR A O 1
ATOM 1601 N N . VAL A 1 209 ? -23.049 19.903 -25.092 1.00 39.91 209 VAL A N 1
ATOM 1602 C CA . VAL A 1 209 ? -22.960 20.296 -23.683 1.00 39.91 209 VAL A CA 1
ATOM 1603 C C . VAL A 1 209 ? -23.829 21.538 -23.479 1.00 39.91 209 VAL A C 1
ATOM 1605 O O . VAL A 1 209 ? -23.516 22.620 -23.971 1.00 39.91 209 VAL A O 1
ATOM 1608 N N . SER A 1 210 ? -24.936 21.374 -22.758 1.00 35.19 210 SER A N 1
ATOM 1609 C CA . SER A 1 210 ? -25.818 22.461 -22.327 1.00 35.19 210 SER A CA 1
ATOM 1610 C C . SER A 1 210 ? -25.127 23.332 -21.270 1.00 35.19 210 SER A C 1
ATOM 1612 O O . SER A 1 210 ? -25.105 22.983 -20.090 1.00 35.19 210 SER A O 1
ATOM 1614 N N . THR A 1 211 ? -24.595 24.489 -21.669 1.00 38.81 211 THR A N 1
ATOM 1615 C CA . THR A 1 211 ? -24.211 25.576 -20.752 1.00 38.81 211 THR A CA 1
ATOM 1616 C C . THR A 1 211 ? -25.367 26.567 -20.626 1.00 38.81 211 THR A C 1
ATOM 1618 O O . THR A 1 211 ? -25.755 27.193 -21.611 1.00 38.81 211 THR A O 1
ATOM 1621 N N . GLY A 1 212 ? -25.935 26.685 -19.425 1.00 39.44 212 GLY A N 1
ATOM 1622 C CA . GLY A 1 212 ? -27.124 27.493 -19.162 1.00 39.44 212 GLY A CA 1
ATOM 1623 C C . GLY A 1 212 ? -26.921 29.008 -19.268 1.00 39.44 212 GLY A C 1
ATOM 1624 O O . GLY A 1 212 ? -25.885 29.543 -18.878 1.00 39.44 212 GLY A O 1
ATOM 1625 N N . THR A 1 213 ? -27.981 29.693 -19.703 1.00 38.50 213 THR A N 1
ATOM 1626 C CA . THR A 1 213 ? -28.242 31.119 -19.460 1.00 38.50 213 THR A CA 1
ATOM 1627 C C . THR A 1 213 ? -29.742 31.340 -19.230 1.00 38.50 213 THR A C 1
ATOM 1629 O O . THR A 1 213 ? -30.571 30.703 -19.874 1.00 38.50 213 THR A O 1
ATOM 1632 N N . ASN A 1 214 ? -30.037 32.231 -18.282 1.00 39.81 214 ASN A N 1
ATOM 1633 C CA . ASN A 1 214 ? -31.326 32.599 -17.685 1.00 39.81 214 ASN A CA 1
ATOM 1634 C C . ASN A 1 214 ? -32.512 32.880 -18.643 1.00 39.81 214 ASN A C 1
ATOM 1636 O O . ASN A 1 214 ? -32.338 33.511 -19.679 1.00 39.81 214 ASN A O 1
ATOM 1640 N N . GLU A 1 215 ? -33.700 32.458 -18.176 1.00 37.78 215 GLU A N 1
ATOM 1641 C CA . GLU A 1 215 ? -35.081 33.012 -18.249 1.00 37.78 215 GLU A CA 1
ATOM 1642 C C . GLU A 1 215 ? -35.356 34.368 -18.965 1.00 37.78 215 GLU A C 1
ATOM 1644 O O . GLU A 1 215 ? -34.481 35.234 -18.965 1.00 37.78 215 GLU A O 1
ATOM 1649 N N . PRO A 1 216 ? -36.593 34.635 -19.484 1.00 46.41 216 PRO A N 1
ATOM 1650 C CA . PRO A 1 216 ? -37.857 34.383 -18.772 1.00 46.41 216 PRO A CA 1
ATOM 1651 C C . PRO A 1 216 ? -39.042 33.797 -19.562 1.00 46.41 216 PRO A C 1
ATOM 1653 O O . PRO A 1 216 ? -39.111 33.788 -20.789 1.00 46.41 216 PRO A O 1
ATOM 1656 N N . ALA A 1 217 ? -39.999 33.324 -18.762 1.00 48.78 217 ALA A N 1
ATOM 1657 C CA . ALA A 1 217 ? -41.284 32.743 -19.113 1.00 48.78 217 ALA A CA 1
ATOM 1658 C C . ALA A 1 217 ? -42.113 33.571 -20.112 1.00 48.78 217 ALA A C 1
ATOM 1660 O O . ALA A 1 217 ? -42.362 34.761 -19.915 1.00 48.78 217 ALA A O 1
ATOM 1661 N N . GLY A 1 218 ? -42.634 32.885 -21.130 1.00 37.94 218 GLY A N 1
ATOM 1662 C CA . GLY A 1 218 ? -43.702 33.359 -22.003 1.00 37.94 218 GLY A CA 1
ATOM 1663 C C . GLY A 1 218 ? -44.799 32.303 -22.077 1.00 37.94 218 GLY A C 1
ATOM 1664 O O . GLY A 1 218 ? -44.654 31.304 -22.775 1.00 37.94 218 GLY A O 1
ATOM 1665 N N . ASN A 1 219 ? -45.876 32.522 -21.322 1.00 51.19 219 ASN A N 1
ATOM 1666 C CA . ASN A 1 219 ? -47.143 31.801 -21.433 1.00 51.19 219 ASN A CA 1
ATOM 1667 C C . ASN A 1 219 ? -47.608 31.744 -22.890 1.00 51.19 219 ASN A C 1
ATOM 1669 O O . ASN A 1 219 ? -47.686 32.794 -23.517 1.00 51.19 219 ASN A O 1
ATOM 1673 N N . ASN A 1 220 ? -48.047 30.575 -23.357 1.00 43.22 220 ASN A N 1
ATOM 1674 C CA . ASN A 1 220 ? -49.218 30.468 -24.227 1.00 43.22 220 ASN A CA 1
ATOM 1675 C C . ASN A 1 220 ? -49.858 29.089 -24.051 1.00 43.22 220 ASN A C 1
ATOM 1677 O O . ASN A 1 220 ? -49.300 28.057 -24.413 1.00 43.22 220 ASN A O 1
ATOM 1681 N N . VAL A 1 221 ? -51.034 29.109 -23.430 1.00 45.91 221 VAL A N 1
ATOM 1682 C CA . VAL A 1 221 ? -51.966 27.990 -23.342 1.00 45.91 221 VAL A CA 1
ATOM 1683 C C . VAL A 1 221 ? -52.673 27.907 -24.692 1.00 45.91 221 VAL A C 1
ATOM 1685 O O . VAL A 1 221 ? -53.364 28.850 -25.069 1.00 45.91 221 VAL A O 1
ATOM 1688 N N . ASP A 1 222 ? -52.513 26.803 -25.415 1.00 43.16 222 ASP A N 1
ATOM 1689 C CA . ASP A 1 222 ? -53.342 26.507 -26.585 1.00 43.16 222 ASP A CA 1
ATOM 1690 C C . ASP A 1 222 ? -54.714 26.019 -26.086 1.00 43.16 222 ASP A C 1
ATOM 1692 O O . ASP A 1 222 ? -54.881 24.867 -25.678 1.00 43.16 222 ASP A O 1
ATOM 1696 N N . VAL A 1 223 ? -55.701 26.920 -26.057 1.00 40.91 223 VAL A N 1
ATOM 1697 C CA . VAL A 1 223 ? -57.117 26.568 -25.890 1.00 40.91 223 VAL A CA 1
ATOM 1698 C C . VAL A 1 223 ? -57.704 26.375 -27.280 1.00 40.91 223 VAL A C 1
ATOM 1700 O O . VAL A 1 223 ? -57.839 27.325 -28.051 1.00 40.91 223 VAL A O 1
ATOM 1703 N N . LYS A 1 224 ? -58.080 25.135 -27.594 1.00 44.88 224 LYS A N 1
ATOM 1704 C CA . LYS A 1 224 ? -58.912 24.820 -28.753 1.00 44.88 224 LYS A CA 1
ATOM 1705 C C . LYS A 1 224 ? -60.369 24.694 -28.294 1.00 44.88 224 LYS A C 1
ATOM 1707 O O . LYS A 1 224 ? -60.704 23.711 -27.640 1.00 44.88 2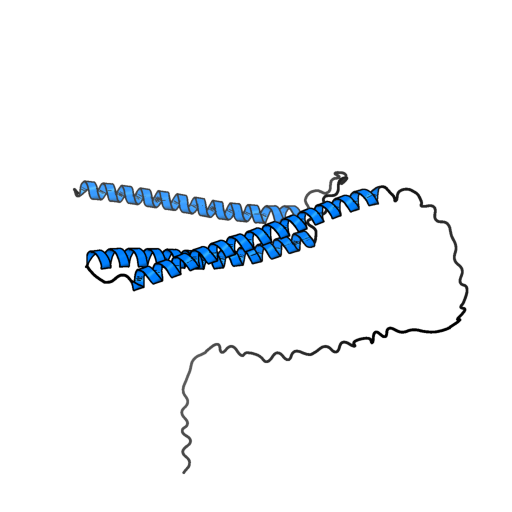24 LYS A O 1
ATOM 1712 N N . VAL A 1 225 ? -61.167 25.661 -28.766 1.00 38.50 225 VAL A N 1
ATOM 1713 C CA . VAL A 1 225 ? -62.646 25.756 -28.820 1.00 38.50 225 VA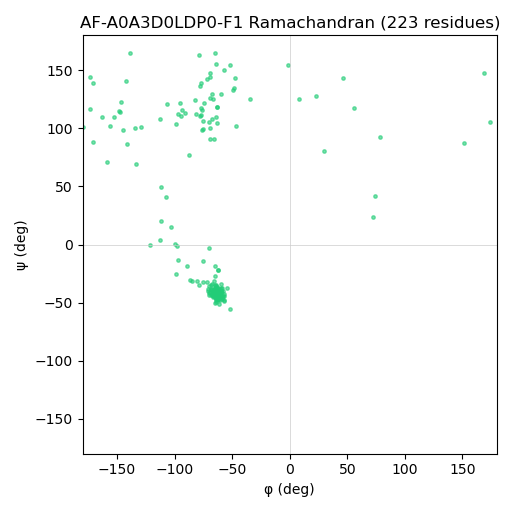L A CA 1
ATOM 1714 C C . VAL A 1 225 ? -63.363 26.082 -27.513 1.00 38.50 225 VAL A C 1
ATOM 1716 O O . VAL A 1 225 ? -63.342 25.258 -26.579 1.00 38.50 225 VAL A O 1
#

Foldseek 3Di:
DDPVVVVVVVVVVVVVVVVVVVVVVVVVVVVVVVVCVVVVVVVVVVPDPDPDDDPPPADDDPQDPQLVVLVVVLVVLVVVLVVLVVLLVVLVVVLVVLVVVLVVCVVVVHDSVVSVVVSVVSVVSSVVSVVVSVVSVVVSVVSNVVSVVVSVVVSVVVVVVVVPPPDDDDDDDDDDDDDDDDDDDDDDDDDDDDDDDDDDPDDPPDDDDDDDDDDDDDDDDDDDD